Protein AF-A0A7D9DMI8-F1 (afdb_monomer)

Sequence (212 aa):
EVEYVKQEAKVVYLLECLNKTSPPVLVFASKKSDVDDIHEYLLLKGVEAVAIHGDKDQEERERSVSAFREGRKDVLVATDIASKGLDFPNIVHVINYDMPEDIENYVHRIGRTGRSGKTGTATTFINKSCDESVLLDLKHLLAEAKQKIPSFLAALEPENEELLNVGDERGCAYCGGLGHRITDCPKLEAKQIKETGNIGRKDYLAPGAADW

Solvent-accessible surface area (backbone atoms only — not comparable to full-atom values): 12432 Å² total; per-residue (Å²): 91,69,42,84,39,56,80,93,46,42,73,64,52,47,55,58,56,54,73,75,51,67,69,37,32,41,35,34,27,84,46,63,66,53,25,50,55,50,40,54,51,37,46,76,72,72,42,51,58,38,59,40,35,88,86,55,52,72,66,59,39,51,51,36,51,50,36,42,74,70,65,74,24,41,32,42,29,23,24,69,79,57,47,58,93,63,86,64,85,76,28,36,29,26,34,28,68,40,67,58,95,41,59,50,58,43,51,60,52,50,64,51,21,42,61,96,90,40,83,46,43,41,40,34,33,38,50,93,86,57,59,64,70,42,49,52,53,46,43,54,51,30,56,75,70,71,44,88,72,45,68,77,56,67,71,62,71,84,87,58,83,79,70,75,73,65,78,49,97,56,45,10,66,81,78,71,44,74,68,33,48,59,91,65,29,68,72,56,52,54,48,53,52,52,57,59,57,57,68,76,70,77,85,87,83,79,84,88,82,77,86,136

Nearest PDB structures (foldseek):
  2p6n-assembly1_A  TM=9.813E-01  e=1.109E-23  Homo sapiens
  2p6n-assembly2_B  TM=9.972E-01  e=2.867E-23  Homo sapiens
  8y6o-assembly1_I  TM=9.485E-01  e=1.697E-14  Homo sapiens
  2db3-assembly3_C  TM=9.395E-01  e=4.568E-13  Drosophila melanogaster
  4d25-assembly1_A  TM=9.417E-01  e=2.690E-12  Bombyx mori

Radius of gyration: 21.12 Å; Cα contacts (8 Å, |Δi|>4): 293; chains: 1; bounding box: 76×34×54 Å

pLDDT: mean 85.47, std 16.27, range [40.12, 98.62]

Foldseek 3Di:
DEDAADPVCLLVVVVVVPVVDFFQEEEEDADPVVQVVSQVSCVVVVAQEAEWDPVDDPVSLVVRLVCRLVVVHRYYYYYPVRCPPDQRPAGQEYEYSADDLAVLSVVVRQVNHCPPPDDHYYYYYDYPVHDLVRLQLVQVVCVLVVHDDDPVSVPDDDPDPPVQQPQDQDAESPPRHGRHYVVPDPVSVVVVVVVVVVVVPDPDDDDDDDDD

Mean predicted aligned error: 10.64 Å

Structure (mmCIF, N/CA/C/O backbone):
data_AF-A0A7D9DMI8-F1
#
_entry.id   AF-A0A7D9DMI8-F1
#
loop_
_atom_site.group_PDB
_atom_site.id
_atom_site.type_symbol
_atom_site.label_atom_id
_atom_site.label_alt_id
_atom_site.label_comp_id
_atom_site.label_asym_id
_atom_site.label_entity_id
_atom_site.label_seq_id
_atom_site.pdbx_PDB_ins_code
_atom_site.Cartn_x
_atom_site.Cartn_y
_atom_site.Cartn_z
_atom_site.occupancy
_atom_site.B_iso_or_equiv
_atom_site.auth_seq_id
_atom_site.auth_comp_id
_atom_site.auth_asym_id
_atom_site.auth_atom_id
_atom_site.pdbx_PDB_model_num
ATOM 1 N N . GLU A 1 1 ? 8.413 -7.892 0.712 1.00 92.62 1 GLU A N 1
ATOM 2 C CA . GLU A 1 1 ? 8.257 -8.825 -0.417 1.00 92.62 1 GLU A CA 1
ATOM 3 C C . GLU A 1 1 ? 7.737 -8.063 -1.625 1.00 92.62 1 GLU A C 1
ATOM 5 O O . GLU A 1 1 ? 6.936 -7.146 -1.467 1.00 92.62 1 GLU A O 1
ATOM 10 N N . VAL A 1 2 ? 8.219 -8.406 -2.815 1.00 96.88 2 VAL A N 1
ATOM 11 C CA . VAL A 1 2 ? 7.703 -7.873 -4.081 1.00 96.88 2 VAL A CA 1
ATOM 12 C C . VAL A 1 2 ? 7.280 -9.065 -4.917 1.00 96.88 2 VAL A C 1
ATOM 14 O O . VAL A 1 2 ? 8.079 -9.972 -5.138 1.00 96.88 2 VAL A O 1
ATOM 17 N N . GLU A 1 3 ? 6.025 -9.068 -5.345 1.00 96.69 3 GLU A N 1
ATOM 18 C CA . GLU A 1 3 ? 5.372 -10.220 -5.957 1.00 96.69 3 GLU A CA 1
ATOM 19 C C . GLU A 1 3 ? 4.785 -9.830 -7.309 1.00 96.69 3 GLU A C 1
ATOM 21 O O . GLU A 1 3 ? 4.134 -8.791 -7.443 1.00 96.69 3 GLU A O 1
ATOM 26 N N . TYR A 1 4 ? 4.999 -10.672 -8.318 1.00 96.69 4 TYR A N 1
ATOM 27 C CA . TYR A 1 4 ? 4.359 -10.489 -9.614 1.00 96.69 4 TYR A CA 1
ATOM 28 C C . TYR A 1 4 ? 2.946 -11.075 -9.560 1.00 96.69 4 TYR A C 1
ATOM 30 O O . TYR A 1 4 ? 2.777 -12.288 -9.429 1.00 96.69 4 TYR A O 1
ATOM 38 N N . VAL A 1 5 ? 1.925 -10.229 -9.692 1.00 97.38 5 VAL A N 1
ATOM 39 C CA . VAL A 1 5 ? 0.518 -10.622 -9.559 1.00 97.38 5 VAL A CA 1
ATOM 40 C C . VAL A 1 5 ? -0.285 -10.052 -10.719 1.00 97.38 5 VAL A C 1
ATOM 42 O O . VAL A 1 5 ? -0.404 -8.837 -10.873 1.00 97.38 5 VAL A O 1
ATOM 45 N N . LYS A 1 6 ? -0.862 -10.925 -11.552 1.00 96.50 6 LYS A N 1
ATOM 46 C CA . LYS A 1 6 ? -1.744 -10.491 -12.648 1.00 96.50 6 LYS A CA 1
ATOM 47 C C . LYS A 1 6 ? -2.941 -9.714 -12.098 1.00 96.50 6 LYS A C 1
ATOM 49 O O . LYS A 1 6 ? -3.407 -10.014 -11.001 1.00 96.50 6 LYS A O 1
ATOM 54 N N . GLN A 1 7 ? -3.453 -8.752 -12.865 1.00 94.44 7 GLN A N 1
ATOM 55 C CA . GLN A 1 7 ? -4.502 -7.837 -12.404 1.00 94.44 7 GLN A CA 1
ATOM 56 C C . GLN A 1 7 ? -5.738 -8.587 -11.889 1.00 94.44 7 GLN A C 1
ATOM 58 O O . GLN A 1 7 ? -6.221 -8.313 -10.796 1.00 94.44 7 GLN A O 1
ATOM 63 N N . GLU A 1 8 ? -6.181 -9.596 -12.633 1.00 94.69 8 GLU A N 1
ATOM 64 C CA . GLU A 1 8 ? -7.322 -10.456 -12.323 1.00 94.69 8 GLU A CA 1
ATOM 65 C C . GLU A 1 8 ? -7.124 -11.343 -11.080 1.00 94.69 8 GLU A C 1
ATOM 67 O O . GLU A 1 8 ? -8.093 -11.840 -10.513 1.00 94.69 8 GLU A O 1
ATOM 72 N N . ALA A 1 9 ? -5.879 -11.540 -10.638 1.00 96.75 9 ALA A N 1
ATOM 73 C CA . ALA A 1 9 ? -5.536 -12.382 -9.494 1.00 96.75 9 ALA A CA 1
ATOM 74 C C . ALA A 1 9 ? -5.261 -11.581 -8.211 1.00 96.75 9 ALA A C 1
ATOM 76 O O . ALA A 1 9 ? -5.205 -12.172 -7.131 1.00 96.75 9 ALA A O 1
ATOM 77 N N . LYS A 1 10 ? -5.103 -10.251 -8.300 1.00 97.38 10 LYS A N 1
ATOM 78 C CA . LYS A 1 10 ? -4.688 -9.408 -7.166 1.00 97.38 10 LYS A CA 1
ATOM 79 C C . LYS A 1 10 ? -5.605 -9.539 -5.952 1.00 97.38 10 LYS A C 1
ATOM 81 O O . LYS A 1 10 ? -5.111 -9.686 -4.840 1.00 97.38 10 LYS A O 1
ATOM 86 N N . VAL A 1 11 ? -6.923 -9.531 -6.150 1.00 95.69 11 VAL A N 1
ATOM 87 C CA . VAL A 1 11 ? -7.889 -9.577 -5.039 1.00 95.69 11 VAL A CA 1
ATOM 88 C C . VAL A 1 11 ? -7.881 -10.922 -4.301 1.00 95.69 11 VAL A C 1
ATOM 90 O O . VAL A 1 11 ? -8.028 -10.976 -3.082 1.00 95.69 11 VAL A O 1
ATOM 93 N N . VAL A 1 12 ? -7.647 -12.021 -5.023 1.00 95.38 12 VAL A N 1
ATOM 94 C CA . VAL A 1 12 ? -7.518 -13.357 -4.424 1.00 95.38 12 VAL A CA 1
ATOM 95 C C . VAL A 1 12 ? -6.201 -13.450 -3.658 1.00 95.38 12 VAL A C 1
ATOM 97 O O . VAL A 1 12 ? -6.191 -13.854 -2.498 1.00 95.38 12 VAL A O 1
ATOM 100 N N . TYR A 1 13 ? -5.110 -12.987 -4.268 1.00 97.62 13 TYR A N 1
ATOM 101 C CA . TYR A 1 13 ? -3.789 -12.989 -3.645 1.00 97.62 13 TYR A CA 1
ATOM 102 C C . TYR A 1 13 ? -3.693 -12.044 -2.435 1.00 97.62 13 TYR A C 1
ATOM 104 O O . TYR A 1 13 ? -2.942 -12.300 -1.493 1.00 97.62 13 TYR A O 1
ATOM 112 N N . LEU A 1 14 ? -4.498 -10.976 -2.404 1.00 98.00 14 LEU A N 1
ATOM 113 C CA . LEU A 1 14 ? -4.635 -10.105 -1.239 1.00 98.00 14 LEU A CA 1
ATOM 114 C C . LEU A 1 14 ? -5.090 -10.891 -0.004 1.00 98.00 14 LEU A C 1
ATOM 116 O O . LEU A 1 14 ? -4.482 -10.734 1.051 1.00 98.00 14 LEU A O 1
ATOM 120 N N . LEU A 1 15 ? -6.093 -11.770 -0.126 1.00 96.25 15 LEU A N 1
ATOM 121 C CA . LEU A 1 15 ? -6.545 -12.604 0.997 1.00 96.25 15 LEU A CA 1
ATOM 122 C C . LEU A 1 15 ? -5.433 -13.521 1.513 1.00 96.25 15 LEU A C 1
ATOM 124 O O . LEU A 1 15 ? -5.275 -13.685 2.721 1.00 96.25 15 LEU A O 1
ATOM 128 N N . GLU A 1 16 ? -4.641 -14.100 0.610 1.00 96.00 16 GLU A N 1
ATOM 129 C CA . GLU A 1 16 ? -3.486 -14.915 0.993 1.00 96.00 16 GLU A CA 1
ATOM 130 C C . GLU A 1 16 ? -2.459 -14.084 1.770 1.00 96.00 16 GLU A C 1
ATOM 132 O O . GLU A 1 16 ? -1.948 -14.528 2.798 1.00 96.00 16 GLU A O 1
ATOM 137 N N . CYS A 1 17 ? -2.206 -12.847 1.335 1.00 97.00 17 CYS A N 1
ATOM 138 C CA . CYS A 1 17 ? -1.304 -11.927 2.023 1.00 97.00 17 CYS A CA 1
ATOM 139 C C . CYS A 1 17 ? -1.821 -11.508 3.406 1.00 97.00 17 CYS A C 1
ATOM 141 O O . CYS A 1 17 ? -1.014 -11.372 4.327 1.00 97.00 17 CYS A O 1
ATOM 143 N N . LEU A 1 18 ? -3.138 -11.347 3.577 1.00 96.81 18 LEU A N 1
ATOM 144 C CA . LEU A 1 18 ? -3.746 -11.053 4.879 1.00 96.81 18 LEU A CA 1
ATOM 145 C C . LEU A 1 18 ? -3.526 -12.186 5.893 1.00 96.81 18 LEU A C 1
ATOM 147 O O . LEU A 1 18 ? -3.371 -11.910 7.076 1.00 96.81 18 LEU A O 1
ATOM 151 N N . ASN A 1 19 ? -3.411 -13.438 5.442 1.00 94.50 19 ASN A N 1
ATOM 152 C CA . ASN A 1 19 ? -3.132 -14.580 6.320 1.00 94.50 19 ASN A CA 1
ATOM 153 C C . ASN A 1 19 ? -1.655 -14.699 6.745 1.00 94.50 19 ASN A C 1
ATOM 155 O O . ASN A 1 19 ? -1.340 -15.495 7.629 1.00 94.50 19 ASN A O 1
ATOM 159 N N . LYS A 1 20 ? -0.734 -13.931 6.141 1.00 92.88 20 LYS A N 1
ATOM 160 C CA . LYS A 1 20 ? 0.703 -13.976 6.482 1.00 92.88 20 LYS A CA 1
ATOM 161 C C . LYS A 1 20 ? 1.025 -13.299 7.817 1.00 92.88 20 LYS A C 1
ATOM 163 O O . LYS A 1 20 ? 2.067 -13.574 8.406 1.00 92.88 20 LYS A O 1
ATOM 168 N N . THR A 1 21 ? 0.180 -12.375 8.270 1.00 95.25 21 THR A N 1
ATOM 169 C CA . THR A 1 21 ? 0.470 -11.482 9.399 1.00 95.25 21 THR A CA 1
ATOM 170 C C . THR A 1 21 ? -0.778 -11.217 10.222 1.00 95.25 21 THR A C 1
ATOM 172 O O . THR A 1 21 ? -1.871 -11.147 9.673 1.00 95.25 21 THR A O 1
ATOM 175 N N . SER A 1 22 ? -0.620 -10.967 11.520 1.00 94.94 22 SER A N 1
ATOM 176 C CA . SER A 1 22 ? -1.719 -10.435 12.326 1.00 94.94 22 SER A CA 1
ATOM 177 C C . SER A 1 22 ? -2.067 -8.990 11.924 1.00 94.94 22 SER A C 1
ATOM 179 O O . SER A 1 22 ? -1.192 -8.267 11.432 1.00 94.94 22 SER A O 1
ATOM 181 N N . PRO A 1 23 ? -3.297 -8.527 12.200 1.00 95.50 23 PRO A N 1
ATOM 182 C CA . PRO A 1 23 ? -3.659 -7.113 12.119 1.00 95.50 23 PRO A CA 1
ATOM 183 C C . PRO A 1 23 ? -2.767 -6.215 13.004 1.00 95.50 23 PRO A C 1
ATOM 185 O O . PRO A 1 23 ? -2.136 -6.713 13.945 1.00 95.50 23 PRO A O 1
ATOM 188 N N . PRO A 1 24 ? -2.737 -4.888 12.768 1.00 96.56 24 PRO A N 1
ATOM 189 C CA . PRO A 1 24 ? -3.437 -4.160 11.705 1.00 96.56 24 PRO A CA 1
ATOM 190 C C . PRO A 1 24 ? -2.688 -4.156 10.361 1.00 96.56 24 PRO A C 1
ATOM 192 O O . PRO A 1 24 ? -1.460 -4.003 10.313 1.00 96.56 24 PRO A O 1
ATOM 195 N N . VAL A 1 25 ? -3.452 -4.260 9.268 1.00 97.88 25 VAL A N 1
ATOM 196 C CA . VAL A 1 25 ? -2.957 -4.213 7.882 1.00 97.88 25 VAL A CA 1
ATOM 197 C C . VAL A 1 25 ? -3.438 -2.943 7.182 1.00 97.88 25 VAL A C 1
ATOM 199 O O . VAL A 1 25 ? -4.616 -2.595 7.239 1.00 97.88 25 VAL A O 1
ATOM 202 N N . LEU A 1 26 ? -2.528 -2.265 6.482 1.00 97.81 26 LEU A N 1
ATOM 203 C CA . LEU A 1 26 ? -2.838 -1.123 5.626 1.00 97.81 26 LEU A CA 1
ATOM 204 C C . LEU A 1 26 ? -2.659 -1.509 4.157 1.00 97.81 26 LEU A C 1
ATOM 206 O O . LEU A 1 26 ? -1.548 -1.825 3.737 1.00 97.81 26 LEU A O 1
ATOM 210 N N . VAL A 1 27 ? -3.737 -1.460 3.382 1.00 98.56 27 VAL A N 1
ATOM 211 C CA . VAL A 1 27 ? -3.750 -1.757 1.949 1.00 98.56 27 VAL A CA 1
ATOM 212 C C . VAL A 1 27 ? -3.820 -0.451 1.164 1.00 98.56 27 VAL A C 1
ATOM 214 O O . VAL A 1 27 ? -4.738 0.342 1.358 1.00 98.56 27 VAL A O 1
ATOM 217 N N . PHE A 1 28 ? -2.868 -0.231 0.264 1.00 98.50 28 PHE A N 1
ATOM 218 C CA . PHE A 1 28 ? -2.851 0.910 -0.645 1.00 98.50 28 PHE A CA 1
ATOM 219 C C . PHE A 1 28 ? -3.294 0.516 -2.049 1.00 98.50 28 PHE A C 1
ATOM 221 O O . PHE A 1 28 ? -2.691 -0.371 -2.655 1.00 98.50 28 PHE A O 1
ATOM 228 N N . ALA A 1 29 ? -4.284 1.232 -2.576 1.00 98.06 29 ALA A N 1
ATOM 229 C CA . ALA A 1 29 ? -4.716 1.178 -3.972 1.00 98.06 29 ALA A CA 1
ATOM 230 C C . ALA A 1 29 ? -4.639 2.581 -4.589 1.00 98.06 29 ALA A C 1
ATOM 232 O O . ALA A 1 29 ? -4.814 3.588 -3.896 1.00 98.06 29 ALA A O 1
ATOM 233 N N . SER A 1 30 ? -4.353 2.661 -5.889 1.00 95.06 30 SER A N 1
ATOM 234 C CA . SER A 1 30 ? -4.156 3.955 -6.557 1.00 95.06 30 SER A CA 1
ATOM 235 C C . SER A 1 30 ? -5.485 4.644 -6.878 1.00 95.06 30 SER A C 1
ATOM 237 O O . SER A 1 30 ? -5.596 5.867 -6.763 1.00 95.06 30 SER A O 1
ATOM 239 N N . LYS A 1 31 ? -6.517 3.876 -7.250 1.00 95.94 31 LYS A N 1
ATOM 240 C CA . LYS A 1 31 ? -7.834 4.406 -7.629 1.00 95.94 31 LYS A CA 1
ATOM 241 C C . LYS A 1 31 ? -8.850 4.247 -6.508 1.00 95.94 31 LYS A C 1
ATOM 243 O O . LYS A 1 31 ? -8.834 3.278 -5.759 1.00 95.94 31 LYS A O 1
ATOM 248 N N . LYS A 1 32 ? -9.787 5.194 -6.443 1.00 97.38 32 LYS A N 1
ATOM 249 C CA . LYS A 1 32 ? -10.898 5.175 -5.481 1.00 97.38 32 LYS A CA 1
ATOM 250 C C . LYS A 1 32 ? -11.825 3.975 -5.708 1.00 97.38 32 LYS A C 1
ATOM 252 O O . LYS A 1 32 ? -12.172 3.311 -4.746 1.00 97.38 32 LYS A O 1
ATOM 257 N N . SER A 1 33 ? -12.121 3.662 -6.973 1.00 97.56 33 SER A N 1
ATOM 258 C CA . SER A 1 33 ? -12.901 2.475 -7.351 1.00 97.56 33 SER A CA 1
ATOM 259 C C . SER A 1 33 ? -12.269 1.190 -6.828 1.00 97.56 33 SER A C 1
ATOM 261 O O . SER A 1 33 ? -12.956 0.371 -6.240 1.00 97.56 33 SER A O 1
ATOM 263 N N . ASP A 1 34 ? -10.947 1.056 -6.958 1.00 97.69 34 ASP A N 1
ATOM 264 C CA . ASP A 1 34 ? -10.240 -0.141 -6.502 1.00 97.69 34 ASP A CA 1
ATOM 265 C C . ASP A 1 34 ? -10.295 -0.251 -4.969 1.00 97.69 34 ASP A C 1
ATOM 267 O O . ASP A 1 34 ? -10.409 -1.348 -4.433 1.00 97.69 34 ASP A O 1
ATOM 271 N N . VAL A 1 35 ? -10.262 0.877 -4.246 1.00 98.50 35 VAL A N 1
ATOM 272 C CA . VAL A 1 35 ? -10.450 0.891 -2.786 1.00 98.50 35 VAL A CA 1
ATOM 273 C C . VAL A 1 35 ? -11.833 0.365 -2.397 1.00 98.50 35 VAL A C 1
ATOM 275 O O . VAL A 1 35 ? -11.913 -0.463 -1.487 1.00 98.50 35 VAL A O 1
ATOM 278 N N . ASP A 1 36 ? -12.892 0.812 -3.074 1.00 98.12 36 ASP A N 1
ATOM 279 C CA . ASP A 1 36 ? -14.260 0.345 -2.822 1.00 98.12 36 ASP A CA 1
ATOM 280 C C . ASP A 1 36 ? -14.426 -1.142 -3.190 1.00 98.12 36 ASP A C 1
ATOM 282 O O . ASP A 1 36 ? -14.906 -1.920 -2.366 1.00 98.12 36 ASP A O 1
ATOM 286 N N . ASP A 1 37 ? -13.936 -1.566 -4.361 1.00 98.12 37 ASP A N 1
ATOM 287 C CA . ASP A 1 37 ? -14.007 -2.958 -4.831 1.00 98.12 37 ASP A CA 1
ATOM 288 C C . ASP A 1 37 ? -13.279 -3.920 -3.876 1.00 98.12 37 ASP A C 1
ATOM 290 O O . ASP A 1 37 ? -13.780 -4.995 -3.528 1.00 98.12 37 ASP A O 1
ATOM 294 N N . ILE A 1 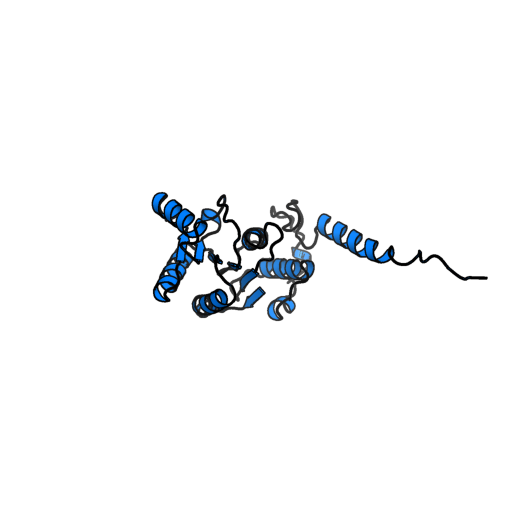38 ? -12.081 -3.534 -3.416 1.00 98.56 38 ILE A N 1
ATOM 295 C CA . ILE A 1 38 ? -11.323 -4.307 -2.428 1.00 98.56 38 ILE A CA 1
ATOM 296 C C . ILE A 1 38 ? -12.097 -4.361 -1.111 1.00 98.56 38 ILE A C 1
ATOM 298 O O . ILE A 1 38 ? -12.201 -5.431 -0.511 1.00 98.56 38 ILE A O 1
ATOM 302 N N . HIS A 1 39 ? -12.630 -3.231 -0.639 1.00 98.50 39 HIS A N 1
ATOM 303 C CA . HIS A 1 39 ? -13.357 -3.170 0.627 1.00 98.50 39 HIS A CA 1
ATOM 304 C C . HIS A 1 39 ? -14.592 -4.069 0.618 1.00 98.50 39 HIS A C 1
ATOM 306 O O . HIS A 1 39 ? -14.738 -4.891 1.525 1.00 98.50 39 HIS A O 1
ATOM 312 N N . GLU A 1 40 ? -15.424 -3.982 -0.419 1.00 98.25 40 GLU A N 1
ATOM 313 C CA . GLU A 1 40 ? -16.607 -4.829 -0.581 1.00 98.25 40 GLU A CA 1
ATOM 314 C C . GLU A 1 40 ? -16.228 -6.313 -0.609 1.00 98.25 40 GLU A C 1
ATOM 316 O O . GLU A 1 40 ? -16.814 -7.131 0.109 1.00 98.25 40 GLU A O 1
ATOM 321 N N . TYR A 1 41 ? -15.193 -6.668 -1.374 1.00 98.25 41 TYR A N 1
ATOM 322 C CA . TYR A 1 41 ? -14.730 -8.048 -1.452 1.00 98.25 41 TYR A CA 1
ATOM 323 C C . TYR A 1 41 ? -14.214 -8.574 -0.105 1.00 98.25 41 TYR A C 1
ATOM 325 O O . TYR A 1 41 ? -14.501 -9.714 0.265 1.00 98.25 41 TYR A O 1
ATOM 333 N N . LEU A 1 42 ? -13.481 -7.759 0.658 1.00 98.31 42 LEU A N 1
ATOM 334 C CA . LEU A 1 42 ? -13.009 -8.131 1.993 1.00 98.31 42 LEU A CA 1
ATOM 335 C C . LEU A 1 42 ? -14.178 -8.360 2.962 1.00 98.31 42 LEU A C 1
ATOM 337 O O . LEU A 1 42 ? -14.183 -9.367 3.674 1.00 98.31 42 LEU A O 1
ATOM 341 N N . LEU A 1 43 ? -15.199 -7.498 2.939 1.00 98.06 43 LEU A N 1
ATOM 342 C CA . LEU A 1 43 ? -16.407 -7.677 3.751 1.00 98.06 43 LEU A CA 1
ATOM 343 C C . LEU A 1 43 ? -17.161 -8.962 3.379 1.00 98.06 43 LEU A C 1
ATOM 345 O O . LEU A 1 43 ? -17.552 -9.719 4.266 1.00 98.06 43 LEU A O 1
ATOM 349 N N . LEU A 1 44 ? -17.300 -9.263 2.082 1.00 98.00 44 LEU A N 1
ATOM 350 C CA . LEU A 1 44 ? -17.914 -10.508 1.597 1.00 98.00 44 LEU A CA 1
ATOM 351 C C . LEU A 1 44 ? -17.184 -11.755 2.127 1.00 98.00 44 LEU A C 1
ATOM 353 O O . LEU A 1 44 ? -17.792 -12.805 2.338 1.00 98.00 44 LEU A O 1
ATOM 357 N N . LYS A 1 45 ? -15.870 -11.649 2.339 1.00 97.50 45 LYS A N 1
ATOM 358 C CA . LYS A 1 45 ? -15.021 -12.723 2.872 1.00 97.50 45 LYS A CA 1
ATOM 359 C C . LYS A 1 45 ? -14.959 -12.755 4.399 1.00 97.50 45 LYS A C 1
ATOM 361 O O . LYS A 1 45 ? -14.247 -13.595 4.941 1.00 97.50 45 LYS A O 1
ATOM 366 N N . GLY A 1 46 ? -15.719 -11.897 5.079 1.00 96.94 46 GLY A N 1
ATOM 367 C CA . GLY A 1 46 ? -15.779 -11.838 6.537 1.00 96.94 46 GLY A CA 1
ATOM 368 C C . GLY A 1 46 ? -14.560 -11.177 7.179 1.00 96.94 46 GLY A C 1
ATOM 369 O O . GLY A 1 46 ? -14.268 -11.452 8.338 1.00 96.94 46 GLY A O 1
ATOM 370 N N . VAL A 1 47 ? -13.829 -10.339 6.438 1.00 97.75 47 VAL A N 1
ATOM 371 C CA . VAL A 1 47 ? -12.707 -9.562 6.975 1.00 97.75 47 VAL A CA 1
ATOM 372 C C . VAL A 1 47 ? -13.230 -8.246 7.545 1.00 97.75 47 VAL A C 1
ATOM 374 O O . VAL A 1 47 ? -13.960 -7.510 6.880 1.00 97.75 47 VAL A O 1
ATOM 377 N N . GLU A 1 48 ? -12.806 -7.908 8.761 1.00 97.69 48 GLU A N 1
ATOM 378 C CA . GLU A 1 48 ? -13.137 -6.645 9.419 1.00 97.69 48 GLU A CA 1
ATOM 379 C C . GLU A 1 48 ? -12.376 -5.472 8.779 1.00 97.69 48 GLU A C 1
ATOM 381 O O . GLU A 1 48 ? -11.337 -5.030 9.270 1.00 97.69 48 GLU A O 1
ATOM 386 N N . ALA A 1 49 ? -12.896 -4.964 7.661 1.00 98.12 49 ALA A N 1
ATOM 387 C CA . ALA A 1 49 ? -12.250 -3.931 6.856 1.00 98.12 49 ALA A CA 1
ATOM 388 C C . ALA A 1 49 ? -12.996 -2.584 6.868 1.00 98.12 49 ALA A C 1
ATOM 390 O O . ALA A 1 49 ? -14.225 -2.523 6.994 1.00 98.12 49 ALA A O 1
ATOM 391 N N . VAL A 1 50 ? -12.242 -1.499 6.696 1.00 97.94 50 VAL A N 1
ATOM 392 C CA . VAL A 1 50 ? -12.730 -0.135 6.420 1.00 97.94 50 VAL A CA 1
ATOM 393 C C . VAL A 1 50 ? -11.979 0.480 5.242 1.00 97.94 50 VAL A C 1
ATOM 395 O O . VAL A 1 50 ? -10.867 0.055 4.925 1.00 97.94 50 VAL A O 1
ATOM 398 N N . ALA A 1 51 ? -12.569 1.498 4.616 1.00 97.94 51 ALA A N 1
ATOM 399 C CA . ALA A 1 51 ? -12.031 2.161 3.433 1.00 97.94 51 ALA A CA 1
ATOM 400 C C . ALA A 1 51 ? -11.937 3.681 3.603 1.00 97.94 51 ALA A C 1
ATOM 402 O O . ALA A 1 51 ? -12.811 4.301 4.209 1.00 97.94 51 ALA A O 1
ATOM 403 N N . ILE A 1 52 ? -10.887 4.295 3.048 1.00 96.81 52 ILE A N 1
ATOM 404 C CA . ILE A 1 52 ? -10.706 5.753 3.024 1.00 96.81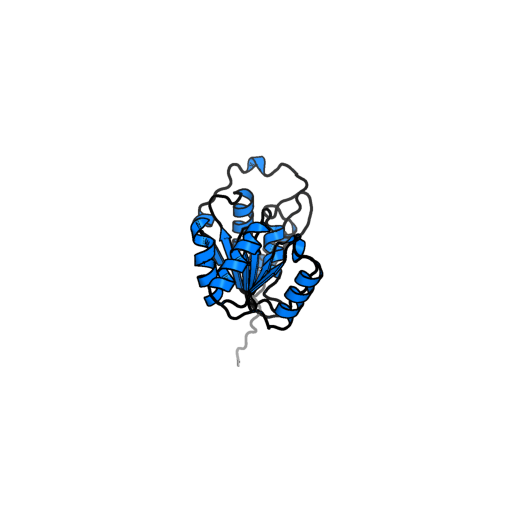 52 ILE A CA 1
ATOM 405 C C . ILE A 1 52 ? -10.198 6.217 1.651 1.00 96.81 52 ILE A C 1
ATOM 407 O O . ILE A 1 52 ? -9.078 5.920 1.229 1.00 96.81 52 ILE A O 1
ATOM 411 N N . HIS A 1 53 ? -10.982 7.055 0.981 1.00 97.31 53 HIS A N 1
ATOM 412 C CA . HIS A 1 53 ? -10.584 7.776 -0.229 1.00 97.31 53 HIS A CA 1
ATOM 413 C C . HIS A 1 53 ? -11.292 9.134 -0.301 1.00 97.31 53 HIS A C 1
ATOM 415 O O . HIS A 1 53 ? -12.126 9.454 0.539 1.00 97.31 53 HIS A O 1
ATOM 421 N N . GLY A 1 54 ? -10.940 9.955 -1.294 1.00 94.56 54 GLY A N 1
ATOM 422 C CA . GLY A 1 54 ? -11.400 11.347 -1.379 1.00 94.56 54 GLY A CA 1
ATOM 423 C C . GLY A 1 54 ? -12.891 11.565 -1.669 1.00 94.56 54 GLY A C 1
ATOM 424 O O . GLY A 1 54 ? -13.302 12.716 -1.665 1.00 94.56 54 GLY A O 1
ATOM 425 N N . ASP A 1 55 ? -13.667 10.507 -1.932 1.00 96.00 55 ASP A N 1
ATOM 426 C CA . ASP A 1 55 ? -15.126 10.617 -2.135 1.00 96.00 55 ASP A CA 1
ATOM 427 C C . ASP A 1 55 ? -15.923 10.165 -0.901 1.00 96.00 55 ASP A C 1
ATOM 429 O O . ASP A 1 55 ? -17.140 10.320 -0.877 1.00 96.00 55 ASP A O 1
ATOM 433 N N . LYS A 1 56 ? -15.249 9.636 0.133 1.00 92.94 56 LYS A N 1
ATOM 434 C CA . LYS A 1 56 ? -15.874 9.387 1.436 1.00 92.94 56 LYS A CA 1
ATOM 435 C C . LYS A 1 56 ? -16.123 10.719 2.130 1.00 92.94 56 LYS A C 1
ATOM 437 O O . LYS A 1 56 ? -15.250 11.593 2.123 1.00 92.94 56 LYS A O 1
ATOM 442 N N . ASP A 1 57 ? -17.288 10.868 2.750 1.00 94.94 57 ASP A N 1
ATOM 443 C CA . ASP A 1 57 ? -17.568 12.063 3.535 1.00 94.94 57 ASP A CA 1
ATOM 444 C C . ASP A 1 57 ? -16.694 12.122 4.804 1.00 94.94 57 ASP A C 1
ATOM 446 O O . ASP A 1 57 ? -16.043 11.151 5.211 1.00 94.94 57 ASP A O 1
ATOM 450 N N . GLN A 1 58 ? -16.631 13.307 5.414 1.00 92.88 58 GLN A N 1
ATOM 451 C CA . GLN A 1 58 ? -15.768 13.538 6.570 1.00 92.88 58 GLN A CA 1
ATOM 452 C C . GLN A 1 58 ? -16.164 12.663 7.771 1.00 92.88 58 GLN A C 1
ATOM 454 O O . GLN A 1 58 ? -15.281 12.206 8.497 1.00 92.88 58 GLN A O 1
ATOM 459 N N . GLU A 1 59 ? -17.457 12.396 7.966 1.00 95.81 59 GLU A N 1
ATOM 460 C CA . GLU A 1 59 ? -17.952 11.598 9.089 1.00 95.81 59 GLU A CA 1
ATOM 461 C C . GLU A 1 59 ? -17.566 10.119 8.925 1.00 95.81 59 GLU A C 1
ATOM 463 O O . GLU A 1 59 ? -17.038 9.497 9.850 1.00 95.81 59 GLU A O 1
ATOM 468 N N . GLU A 1 60 ? -17.765 9.557 7.732 1.00 94.06 60 GLU A N 1
ATOM 469 C CA . GLU A 1 60 ? -17.371 8.194 7.378 1.00 94.06 60 GLU A CA 1
ATOM 470 C C . GLU A 1 60 ? -15.856 8.016 7.486 1.00 94.06 60 GLU A C 1
ATOM 472 O O . GLU A 1 60 ? -15.375 7.014 8.033 1.00 94.06 60 GLU A O 1
ATOM 477 N N . ARG A 1 61 ? -15.091 9.014 7.027 1.00 94.25 61 ARG A N 1
ATOM 478 C CA . ARG A 1 61 ? -13.633 9.026 7.148 1.00 94.25 61 ARG A CA 1
ATOM 479 C C . ARG A 1 61 ? -13.201 9.000 8.611 1.00 94.25 61 ARG A C 1
ATOM 481 O O . ARG A 1 61 ? -12.389 8.155 8.983 1.00 94.25 61 ARG A O 1
ATOM 488 N N . GLU A 1 62 ? -13.731 9.886 9.450 1.00 94.50 62 GLU A N 1
ATOM 489 C CA . GLU A 1 62 ? -13.396 9.942 10.880 1.00 94.50 62 GLU A CA 1
ATOM 490 C C . GLU A 1 62 ? -13.759 8.644 11.604 1.00 94.50 62 GLU A C 1
ATOM 492 O O . GLU A 1 62 ? -12.935 8.098 12.346 1.00 94.50 62 GLU A O 1
ATOM 497 N N . ARG A 1 63 ? -14.946 8.098 11.323 1.00 96.06 63 ARG A N 1
ATOM 498 C CA . ARG A 1 63 ? -15.411 6.824 11.880 1.00 96.06 63 ARG A CA 1
ATOM 499 C C . ARG A 1 63 ? -14.494 5.664 11.494 1.00 96.06 63 ARG A C 1
ATOM 501 O O . ARG A 1 63 ? -14.136 4.863 12.357 1.00 96.06 63 ARG A O 1
ATOM 508 N N . SER A 1 64 ? -14.088 5.590 10.227 1.00 95.75 64 SER A N 1
ATOM 509 C CA . SER A 1 64 ? -13.189 4.551 9.710 1.00 95.75 64 SER A CA 1
ATOM 510 C C . SER A 1 64 ? -11.795 4.645 10.329 1.00 95.75 64 SER A C 1
ATOM 512 O O . SER A 1 64 ? -11.250 3.642 10.792 1.00 95.75 64 SER A O 1
ATOM 514 N N . VAL A 1 65 ? -11.239 5.861 10.417 1.00 94.69 65 VAL A N 1
ATOM 515 C CA . VAL A 1 65 ? -9.942 6.110 11.065 1.00 94.69 65 VAL A CA 1
ATOM 516 C C . VAL A 1 65 ? -9.976 5.725 12.542 1.00 94.69 65 VAL A C 1
ATOM 518 O O . VAL A 1 65 ? -9.052 5.062 13.009 1.00 94.69 65 VAL A O 1
ATOM 521 N N . SER A 1 66 ? -11.014 6.130 13.280 1.00 95.12 66 SER A N 1
ATOM 522 C CA . SER A 1 66 ? -11.177 5.790 14.701 1.00 95.12 66 SER A CA 1
ATOM 523 C C . SER A 1 66 ? -11.294 4.279 14.895 1.00 95.12 66 SER A C 1
ATOM 525 O O . SER A 1 66 ? -10.525 3.712 15.668 1.00 95.12 66 SER A O 1
ATOM 527 N N . ALA A 1 67 ? -12.166 3.605 14.139 1.00 96.00 67 ALA A N 1
ATOM 528 C CA . ALA A 1 67 ? -12.363 2.163 14.265 1.00 96.00 67 ALA A CA 1
ATOM 529 C C . ALA A 1 67 ? -11.075 1.367 14.001 1.00 96.00 67 ALA A C 1
ATOM 531 O O . ALA A 1 67 ? -10.770 0.429 14.737 1.00 96.00 67 ALA A O 1
ATOM 532 N N . PHE A 1 68 ? -10.293 1.769 12.998 1.00 96.31 68 PHE A N 1
ATOM 533 C CA . PHE A 1 68 ? -9.011 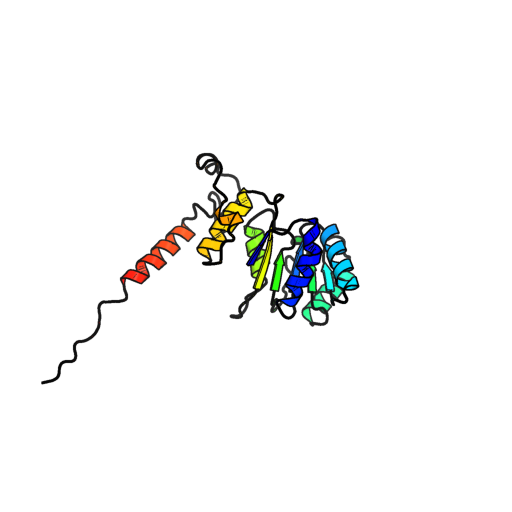1.137 12.699 1.00 96.31 68 PHE A CA 1
ATOM 534 C C . PHE A 1 68 ? -7.948 1.430 13.770 1.00 96.31 68 PHE A C 1
ATOM 536 O O . PHE A 1 6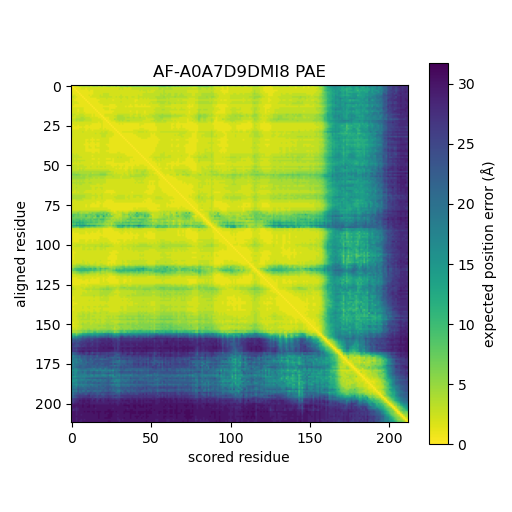8 ? -7.267 0.518 14.232 1.00 96.31 68 PHE A O 1
ATOM 543 N N . ARG A 1 69 ? -7.834 2.682 14.239 1.00 93.56 69 ARG A N 1
ATOM 544 C CA . ARG A 1 69 ? -6.891 3.057 15.313 1.00 93.56 69 ARG A CA 1
ATOM 545 C C . ARG A 1 69 ? -7.176 2.353 16.637 1.00 93.56 69 ARG A C 1
ATOM 547 O O . ARG A 1 69 ? -6.245 2.061 17.379 1.00 93.56 69 ARG A O 1
ATOM 554 N N . GLU A 1 70 ? -8.445 2.105 16.932 1.00 94.00 70 GLU A N 1
ATOM 555 C CA . GLU A 1 70 ? -8.895 1.419 18.147 1.00 94.00 70 GLU A CA 1
ATOM 556 C C . GLU A 1 70 ? -8.800 -0.110 18.044 1.00 94.00 70 GLU A C 1
ATOM 558 O O . GLU A 1 70 ? -9.121 -0.802 19.007 1.00 94.00 70 GLU A O 1
ATOM 563 N N . GLY A 1 71 ? -8.378 -0.653 16.894 1.00 94.06 71 GLY A N 1
ATOM 564 C CA . GLY A 1 71 ? -8.290 -2.098 16.674 1.00 94.06 71 GLY A CA 1
ATOM 565 C C . GLY A 1 71 ? -9.650 -2.789 16.553 1.00 94.06 71 GLY A C 1
ATOM 566 O O . GLY A 1 71 ? -9.734 -4.000 16.715 1.00 94.06 71 GLY A O 1
ATOM 567 N N . ARG A 1 72 ? -10.727 -2.038 16.274 1.00 95.81 72 ARG A N 1
ATOM 568 C CA . ARG A 1 72 ? -12.057 -2.599 15.965 1.00 95.81 72 ARG A CA 1
ATOM 569 C C . ARG A 1 72 ? -12.159 -3.102 14.526 1.00 95.81 72 ARG A C 1
ATOM 571 O O . ARG A 1 72 ? -13.131 -3.768 14.183 1.00 95.81 72 ARG A O 1
ATOM 578 N N . LYS A 1 73 ? -11.212 -2.707 13.676 1.00 97.12 73 LYS A N 1
ATOM 579 C CA . LYS A 1 73 ? -11.099 -3.110 12.276 1.00 97.12 73 LYS A CA 1
ATOM 580 C C . LYS A 1 73 ? -9.664 -3.527 12.012 1.00 97.12 73 LYS A C 1
ATOM 582 O O . LYS A 1 73 ? -8.736 -2.813 12.388 1.00 97.12 73 LYS A O 1
ATOM 587 N N . ASP A 1 74 ? -9.513 -4.666 11.360 1.00 97.19 74 ASP A N 1
ATOM 588 C CA . ASP A 1 74 ? -8.234 -5.325 11.129 1.00 97.19 74 ASP A CA 1
ATOM 589 C C . ASP A 1 74 ? -7.506 -4.762 9.909 1.00 97.19 74 ASP A C 1
ATOM 591 O O . ASP A 1 74 ? -6.272 -4.726 9.869 1.00 97.19 74 ASP A O 1
ATOM 595 N N . VAL A 1 75 ? -8.274 -4.312 8.912 1.00 98.31 75 VAL A N 1
ATOM 596 C CA . VAL A 1 75 ? -7.753 -3.847 7.627 1.00 98.31 75 VAL A CA 1
ATOM 597 C C . VAL A 1 75 ? -8.280 -2.454 7.305 1.00 98.31 75 VAL A C 1
ATOM 599 O O . VAL A 1 75 ? -9.482 -2.196 7.370 1.00 98.31 75 VAL A O 1
ATOM 602 N N . LEU A 1 76 ? -7.377 -1.565 6.901 1.00 98.00 76 LEU A N 1
ATOM 603 C CA . LEU A 1 76 ? -7.715 -0.291 6.278 1.00 98.00 76 LEU A CA 1
ATOM 604 C C . LEU A 1 76 ? -7.271 -0.314 4.818 1.00 98.00 76 LEU A C 1
ATOM 606 O O . LEU A 1 76 ? -6.093 -0.517 4.540 1.00 98.00 76 LEU A O 1
ATOM 610 N N . VAL A 1 77 ? -8.196 -0.060 3.899 1.00 98.50 77 VAL A N 1
ATOM 611 C CA . VAL A 1 77 ? -7.921 0.116 2.469 1.00 98.50 77 VAL A CA 1
ATOM 612 C C . VAL A 1 77 ? -7.949 1.608 2.150 1.00 98.50 77 VAL A C 1
ATOM 614 O O . VAL A 1 77 ? -8.900 2.300 2.512 1.00 98.50 77 VAL A O 1
ATOM 617 N N . ALA A 1 78 ? -6.911 2.147 1.516 1.00 97.88 78 ALA A N 1
ATOM 618 C CA . ALA A 1 78 ? -6.826 3.583 1.287 1.00 97.88 78 ALA A CA 1
ATOM 619 C C . ALA A 1 78 ? -6.080 3.984 0.012 1.00 97.88 78 ALA A C 1
ATOM 621 O O . ALA A 1 78 ? -5.203 3.279 -0.481 1.00 97.88 78 ALA A O 1
ATOM 622 N N . THR A 1 79 ? -6.394 5.188 -0.466 1.00 97.44 79 THR A N 1
ATOM 623 C CA . THR A 1 79 ? -5.557 5.916 -1.437 1.00 97.44 79 THR A CA 1
ATOM 624 C C . THR A 1 79 ? -4.468 6.728 -0.729 1.00 97.44 79 THR A C 1
ATOM 626 O O . THR A 1 79 ? -4.631 7.134 0.429 1.00 97.44 79 THR A O 1
ATOM 629 N N . ASP A 1 80 ? -3.371 7.048 -1.429 1.00 91.06 80 ASP A N 1
ATOM 630 C CA . ASP A 1 80 ? -2.281 7.865 -0.868 1.00 91.06 80 ASP A CA 1
ATOM 631 C C . ASP A 1 80 ? -2.783 9.201 -0.337 1.00 91.06 80 ASP A C 1
ATOM 633 O O . ASP A 1 80 ? -2.542 9.547 0.818 1.00 91.06 80 ASP A O 1
ATOM 637 N N . ILE A 1 81 ? -3.521 9.939 -1.168 1.00 85.38 81 ILE A N 1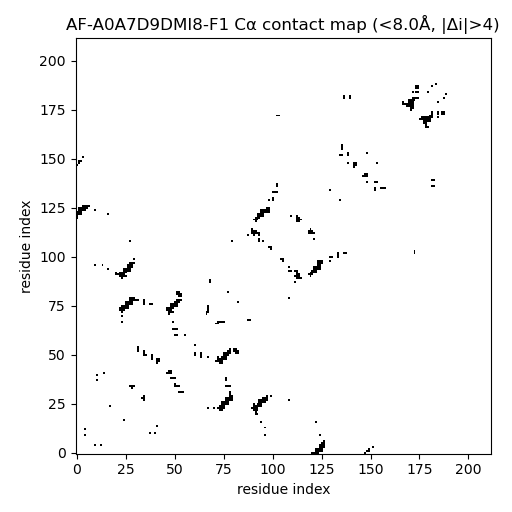
ATOM 638 C CA . ILE A 1 81 ? -3.995 11.291 -0.856 1.00 85.38 81 ILE A CA 1
ATOM 639 C C . ILE A 1 81 ? -4.833 11.284 0.419 1.00 85.38 81 ILE A C 1
ATOM 641 O O . ILE A 1 81 ? -4.623 12.112 1.301 1.00 85.38 81 ILE A O 1
ATOM 645 N N . ALA A 1 82 ? -5.748 10.325 0.546 1.00 83.06 82 ALA A N 1
ATOM 646 C CA . ALA A 1 82 ? -6.666 10.295 1.672 1.00 83.06 82 ALA A CA 1
ATOM 647 C C . ALA A 1 82 ? -5.999 9.824 2.979 1.00 83.06 82 ALA A C 1
ATOM 649 O O . ALA A 1 82 ? -6.467 10.177 4.069 1.00 83.06 82 ALA A O 1
ATOM 650 N N . SER A 1 83 ? -4.891 9.078 2.873 1.00 80.69 83 SER A N 1
ATOM 651 C CA . SER A 1 83 ? -4.092 8.610 4.012 1.00 80.69 83 SER A CA 1
ATOM 652 C C . SER A 1 83 ? -3.016 9.606 4.477 1.00 80.69 83 SER A C 1
ATOM 654 O O . SER A 1 83 ? -2.493 9.483 5.591 1.00 80.69 83 SER A O 1
ATOM 656 N N . LYS A 1 84 ? -2.666 10.609 3.656 1.00 85.88 84 LYS A N 1
ATOM 657 C CA . LYS A 1 84 ? -1.681 11.640 4.019 1.00 85.88 84 LYS A CA 1
ATOM 658 C C . LYS A 1 84 ? -2.118 12.390 5.282 1.00 85.88 84 LYS A C 1
ATOM 660 O O . LYS A 1 84 ? -3.288 12.694 5.490 1.00 85.88 84 LYS A O 1
ATOM 665 N N . GLY A 1 85 ? -1.150 12.656 6.159 1.00 80.94 85 GLY A N 1
ATOM 666 C CA . GLY A 1 85 ? -1.374 13.316 7.451 1.00 80.94 85 GLY A CA 1
ATOM 667 C C . GLY A 1 85 ? -2.065 12.456 8.514 1.00 80.94 85 GLY A C 1
ATOM 668 O O . GLY A 1 85 ? -2.149 12.878 9.664 1.00 80.94 85 GLY A O 1
ATOM 669 N N . LEU A 1 86 ? -2.516 11.242 8.182 1.00 84.25 86 LEU A N 1
ATOM 670 C CA . LEU A 1 86 ? -3.006 10.303 9.181 1.00 84.25 86 LEU A CA 1
ATOM 671 C C . LEU A 1 86 ? -1.832 9.553 9.802 1.00 84.25 86 LEU A C 1
ATOM 673 O O . LEU A 1 86 ? -0.995 8.971 9.105 1.00 84.25 86 LEU A O 1
ATOM 677 N N . ASP A 1 87 ? -1.778 9.574 11.129 1.00 81.69 87 ASP A N 1
ATOM 678 C CA . ASP A 1 87 ? -0.900 8.698 11.891 1.00 81.69 87 ASP A CA 1
ATOM 679 C C . ASP A 1 87 ? -1.658 7.431 12.292 1.00 81.69 87 ASP A C 1
ATOM 681 O O . ASP A 1 87 ? -2.740 7.504 12.886 1.00 81.69 87 ASP A O 1
ATOM 685 N N . PHE A 1 88 ? -1.105 6.280 11.921 1.00 82.56 88 PHE A N 1
ATOM 686 C CA . PHE A 1 88 ? -1.616 4.965 12.284 1.00 82.56 88 PHE A CA 1
ATOM 687 C C . PHE A 1 88 ? -0.512 4.248 13.061 1.00 82.56 88 PHE A C 1
ATOM 689 O O . PHE A 1 88 ? 0.487 3.834 12.463 1.00 82.56 88 PHE A O 1
ATOM 696 N N . PRO A 1 89 ? -0.627 4.148 14.393 1.00 73.50 89 PRO A N 1
ATOM 697 C CA . PRO A 1 89 ? 0.416 3.531 15.189 1.00 73.50 89 PRO A CA 1
ATOM 698 C C . PRO A 1 89 ? 0.446 2.018 14.941 1.00 73.50 89 PRO A C 1
ATOM 700 O O . PRO A 1 89 ? -0.590 1.364 14.914 1.00 73.50 89 PRO A O 1
ATOM 703 N N . ASN A 1 90 ? 1.652 1.454 14.841 1.00 84.00 90 ASN A N 1
ATOM 704 C CA . ASN A 1 90 ? 1.891 0.005 14.839 1.00 84.00 90 ASN A CA 1
ATOM 705 C C . ASN A 1 90 ? 1.257 -0.792 13.678 1.00 84.00 90 ASN A C 1
ATOM 707 O O . ASN A 1 90 ? 0.827 -1.922 13.902 1.00 84.00 90 ASN A O 1
ATOM 711 N N . ILE A 1 91 ? 1.241 -0.268 12.446 1.00 95.12 91 ILE A N 1
ATOM 712 C CA . ILE A 1 91 ? 0.915 -1.102 11.274 1.00 95.12 91 ILE A CA 1
ATOM 713 C C . ILE A 1 91 ? 1.883 -2.283 11.206 1.00 95.12 91 ILE A C 1
ATOM 715 O O . ILE A 1 91 ? 3.097 -2.078 11.128 1.00 95.12 91 ILE A O 1
ATOM 719 N N . VAL A 1 92 ? 1.357 -3.507 11.220 1.00 96.38 92 VAL A N 1
ATOM 720 C CA . VAL A 1 92 ? 2.159 -4.740 11.142 1.00 96.38 92 VAL A CA 1
ATOM 721 C C . VAL A 1 92 ? 2.520 -5.048 9.695 1.00 96.38 92 VAL A C 1
ATOM 723 O O . VAL A 1 92 ? 3.644 -5.470 9.412 1.00 96.38 92 VAL A O 1
ATOM 726 N N . HIS A 1 93 ? 1.585 -4.793 8.778 1.00 97.75 93 HIS A N 1
ATOM 727 C CA . HIS A 1 93 ? 1.750 -5.117 7.371 1.00 97.75 93 HIS A CA 1
ATOM 728 C C . HIS A 1 93 ? 1.201 -4.008 6.472 1.00 97.75 93 HIS A C 1
ATOM 730 O O . HIS A 1 93 ? 0.045 -3.606 6.586 1.00 97.75 93 HIS A O 1
ATOM 736 N N . VAL A 1 94 ? 2.040 -3.513 5.568 1.00 97.88 94 VAL A N 1
ATOM 737 C CA . VAL A 1 94 ? 1.628 -2.660 4.450 1.00 97.88 94 VAL A CA 1
ATOM 738 C C . VAL A 1 94 ? 1.506 -3.516 3.196 1.00 97.88 94 VAL A C 1
ATOM 740 O O . VAL A 1 94 ? 2.461 -4.191 2.822 1.00 97.88 94 VAL A O 1
ATOM 743 N N . ILE A 1 95 ? 0.367 -3.465 2.516 1.00 98.62 95 ILE A N 1
ATOM 744 C CA . ILE A 1 95 ? 0.169 -4.127 1.228 1.00 98.62 95 ILE A CA 1
ATOM 745 C C . ILE A 1 95 ? -0.060 -3.058 0.166 1.00 98.62 95 ILE A C 1
ATOM 747 O O . ILE A 1 95 ? -1.072 -2.369 0.173 1.00 98.62 95 ILE A O 1
ATOM 751 N N . ASN A 1 96 ? 0.866 -2.923 -0.773 1.00 98.56 96 ASN A N 1
ATOM 752 C CA . ASN A 1 96 ? 0.660 -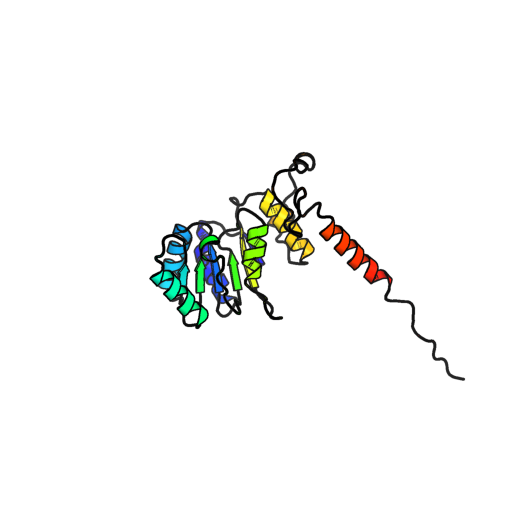2.119 -1.968 1.00 98.56 96 ASN A CA 1
ATOM 753 C C . ASN A 1 96 ? -0.058 -2.987 -3.002 1.00 98.56 96 ASN A C 1
ATOM 755 O O . ASN A 1 96 ? 0.582 -3.769 -3.711 1.00 98.56 96 ASN A O 1
ATOM 759 N N . TYR A 1 97 ? -1.386 -2.866 -3.055 1.00 98.56 97 TYR A N 1
ATOM 760 C CA . TYR A 1 97 ? -2.214 -3.538 -4.056 1.00 98.56 97 TYR A CA 1
ATOM 761 C C . TYR A 1 97 ? -1.851 -3.067 -5.467 1.00 98.56 97 TYR A C 1
ATOM 763 O O . TYR A 1 97 ? -1.788 -3.861 -6.407 1.00 98.56 97 TYR A O 1
ATOM 771 N N . ASP A 1 98 ? -1.526 -1.781 -5.591 1.00 97.81 98 ASP A N 1
ATOM 772 C CA . ASP A 1 98 ? -0.919 -1.190 -6.778 1.00 97.81 98 ASP A CA 1
ATOM 773 C C . ASP A 1 98 ? 0.459 -0.630 -6.445 1.00 97.81 98 ASP A C 1
ATOM 775 O O . ASP A 1 98 ? 0.627 0.058 -5.435 1.00 97.81 98 ASP A O 1
ATOM 779 N N . MET A 1 99 ? 1.440 -0.878 -7.313 1.00 97.06 99 MET A N 1
ATOM 780 C CA . MET A 1 99 ? 2.695 -0.129 -7.294 1.00 97.06 99 MET A CA 1
ATOM 781 C C . MET A 1 99 ? 2.389 1.359 -7.562 1.00 97.06 99 MET A C 1
ATOM 783 O O . MET A 1 99 ? 1.663 1.646 -8.517 1.00 97.06 99 MET A O 1
ATOM 787 N N . PRO A 1 100 ? 2.882 2.301 -6.735 1.00 95.38 100 PRO A N 1
ATOM 788 C CA . PRO A 1 100 ? 2.743 3.726 -7.023 1.00 95.38 100 PRO A CA 1
ATOM 789 C C . PRO A 1 100 ? 3.519 4.127 -8.284 1.00 95.38 100 PRO A C 1
ATOM 791 O O . PRO A 1 100 ? 4.434 3.426 -8.709 1.00 95.38 100 PRO A O 1
ATOM 794 N N . GLU A 1 101 ? 3.153 5.275 -8.855 1.00 91.81 101 GLU A N 1
ATOM 795 C CA . GLU A 1 101 ? 3.761 5.830 -10.078 1.00 91.81 101 GLU A CA 1
ATOM 796 C C . GLU A 1 101 ? 5.193 6.344 -9.873 1.00 91.81 101 GLU A C 1
ATOM 798 O O . GLU A 1 101 ? 5.905 6.601 -10.838 1.00 91.81 101 GLU A O 1
ATOM 803 N N . ASP A 1 102 ? 5.622 6.492 -8.622 1.00 92.12 102 ASP A N 1
ATOM 804 C CA . ASP A 1 102 ? 6.954 6.945 -8.252 1.00 92.12 102 ASP A CA 1
ATOM 805 C C . ASP A 1 102 ? 7.468 6.189 -7.022 1.00 92.12 102 ASP A C 1
ATOM 807 O O . ASP A 1 102 ? 6.713 5.683 -6.176 1.00 92.12 102 ASP A O 1
ATOM 811 N N . ILE A 1 103 ? 8.792 6.079 -6.944 1.00 93.50 103 ILE A N 1
ATOM 812 C CA . ILE A 1 103 ? 9.468 5.292 -5.917 1.00 93.50 103 ILE A CA 1
ATOM 813 C C . ILE A 1 103 ? 9.429 5.996 -4.549 1.00 93.50 103 ILE A C 1
ATOM 815 O O . ILE A 1 103 ? 9.432 5.334 -3.509 1.00 93.50 103 ILE A O 1
ATOM 819 N N . GLU A 1 104 ? 9.310 7.324 -4.516 1.00 90.12 104 GLU A N 1
ATOM 820 C CA . GLU A 1 104 ? 9.159 8.120 -3.299 1.00 90.12 104 GLU A CA 1
ATOM 821 C C . GLU A 1 104 ? 7.871 7.744 -2.563 1.00 90.12 104 GLU A C 1
ATOM 823 O O . GLU A 1 104 ? 7.879 7.479 -1.358 1.00 90.12 104 GLU A O 1
ATOM 828 N N . ASN A 1 105 ? 6.754 7.658 -3.284 1.00 93.31 105 ASN A N 1
ATOM 829 C CA . ASN A 1 105 ? 5.482 7.209 -2.740 1.00 93.31 105 ASN A CA 1
ATOM 830 C C . ASN A 1 105 ? 5.559 5.752 -2.282 1.00 93.31 105 ASN A C 1
ATOM 832 O O . ASN A 1 105 ? 5.030 5.437 -1.216 1.00 93.31 105 ASN A O 1
ATOM 836 N N . TYR A 1 106 ? 6.285 4.876 -2.986 1.00 96.12 106 TYR A N 1
ATOM 837 C CA . TYR A 1 106 ? 6.542 3.517 -2.492 1.00 96.12 106 TYR A CA 1
ATOM 838 C C . TYR A 1 106 ? 7.240 3.544 -1.124 1.00 96.12 106 TYR A C 1
ATOM 840 O O . TYR A 1 106 ? 6.763 2.899 -0.186 1.00 96.12 106 TYR A O 1
ATOM 848 N N . VAL A 1 107 ? 8.302 4.344 -0.970 1.00 94.69 107 VAL A N 1
ATOM 849 C CA . VAL A 1 107 ? 9.021 4.518 0.305 1.00 94.69 107 VAL A CA 1
ATOM 850 C C . VAL A 1 107 ? 8.096 5.063 1.395 1.00 94.69 107 VAL A C 1
ATOM 852 O O . VAL A 1 107 ? 8.066 4.532 2.509 1.00 94.69 107 VAL A O 1
ATOM 855 N N . HIS A 1 108 ? 7.286 6.078 1.086 1.00 92.00 108 HIS A N 1
ATOM 856 C CA . HIS A 1 108 ? 6.324 6.648 2.029 1.00 92.00 108 HIS A CA 1
ATOM 857 C C . HIS A 1 108 ? 5.260 5.644 2.481 1.00 92.00 108 HIS A C 1
ATOM 859 O O . HIS A 1 108 ? 4.878 5.647 3.658 1.00 92.00 108 HIS A O 1
ATOM 865 N N . ARG A 1 109 ? 4.779 4.790 1.569 1.00 95.06 109 ARG A N 1
ATOM 866 C CA . ARG A 1 109 ? 3.806 3.738 1.874 1.00 95.06 109 ARG A CA 1
ATOM 867 C C . ARG A 1 109 ? 4.421 2.683 2.787 1.00 95.06 109 ARG A C 1
ATOM 869 O O . ARG A 1 109 ? 3.881 2.434 3.864 1.00 95.06 109 ARG A O 1
ATOM 876 N N . ILE A 1 110 ? 5.573 2.107 2.429 1.00 95.12 110 ILE A N 1
ATOM 877 C CA . ILE A 1 110 ? 6.204 1.065 3.261 1.00 95.12 110 ILE A CA 1
ATOM 878 C C . ILE A 1 110 ? 6.698 1.613 4.610 1.00 95.12 110 ILE A C 1
ATOM 880 O O . ILE A 1 110 ? 6.671 0.898 5.608 1.00 95.12 110 ILE A O 1
ATOM 884 N N . GLY A 1 111 ? 7.028 2.908 4.692 1.00 92.56 111 GLY A N 1
ATOM 885 C CA . GLY A 1 111 ? 7.366 3.610 5.939 1.00 92.56 111 GLY A CA 1
ATOM 886 C C . GLY A 1 111 ? 6.207 3.759 6.942 1.00 92.56 111 GLY A C 1
ATOM 887 O O . GLY A 1 111 ? 6.365 4.375 8.007 1.00 92.56 111 GLY A O 1
ATOM 888 N N . ARG A 1 112 ? 5.018 3.226 6.622 1.00 93.44 112 ARG A N 1
ATOM 889 C CA . ARG A 1 112 ? 3.887 3.112 7.555 1.00 93.44 112 ARG A CA 1
ATOM 890 C C . ARG A 1 112 ? 4.036 1.950 8.531 1.00 93.44 112 ARG A C 1
ATOM 892 O O . ARG A 1 112 ? 3.444 2.017 9.604 1.00 93.44 112 ARG A O 1
ATOM 899 N N . THR A 1 113 ? 4.850 0.946 8.211 1.00 94.62 113 THR A N 1
ATOM 900 C CA . THR A 1 113 ? 5.198 -0.152 9.125 1.00 94.62 113 THR A CA 1
ATOM 901 C C . THR A 1 113 ? 6.623 -0.000 9.679 1.00 94.62 113 THR A C 1
ATOM 903 O O . THR A 1 113 ? 7.341 0.931 9.320 1.00 94.62 113 THR A O 1
ATOM 906 N N . GLY A 1 114 ? 7.029 -0.881 10.599 1.00 90.06 114 GLY A N 1
ATOM 907 C CA . GLY A 1 114 ? 8.406 -0.942 11.104 1.00 90.06 114 GLY A CA 1
ATOM 908 C C . GLY A 1 114 ? 8.833 0.243 11.985 1.00 90.06 114 GLY A C 1
ATOM 909 O O . GLY A 1 114 ? 10.004 0.618 12.009 1.00 90.06 114 GLY A O 1
ATOM 910 N N . ARG A 1 115 ? 7.883 0.883 12.681 1.00 86.81 115 ARG A N 1
ATOM 911 C CA . ARG A 1 115 ? 8.139 2.043 13.555 1.00 86.81 115 ARG A CA 1
ATOM 912 C C . ARG A 1 115 ? 8.503 1.626 14.984 1.00 86.81 115 ARG A C 1
ATOM 914 O O . ARG A 1 115 ? 8.178 0.529 15.434 1.00 86.81 115 ARG A O 1
ATOM 921 N N . SER A 1 116 ? 9.147 2.535 15.7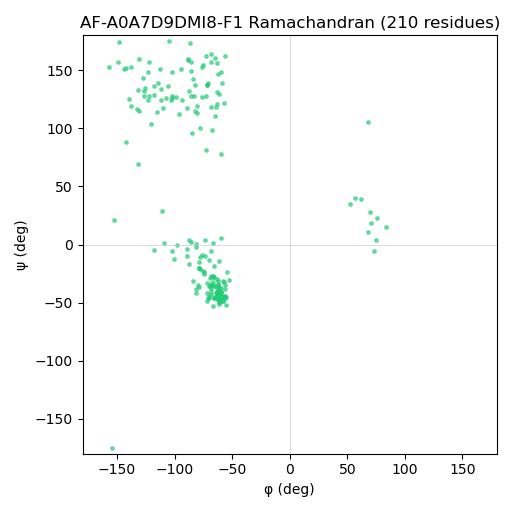20 1.00 82.62 116 SER A N 1
ATOM 922 C CA . SER A 1 116 ? 9.450 2.385 17.156 1.00 82.62 116 SER A CA 1
ATOM 923 C C . SER A 1 116 ? 10.259 1.127 17.506 1.00 82.62 116 SER A C 1
ATOM 925 O O . SER A 1 116 ? 9.989 0.463 18.503 1.00 82.62 116 SER A O 1
ATOM 927 N N . GLY A 1 117 ? 11.237 0.781 16.662 1.00 81.38 117 GLY A N 1
ATOM 928 C CA . GLY A 1 117 ? 12.122 -0.371 16.870 1.00 81.38 117 GLY A CA 1
ATOM 929 C C . GLY A 1 117 ? 11.481 -1.736 16.599 1.00 81.38 117 GLY A C 1
ATOM 930 O O . GLY A 1 117 ? 12.132 -2.756 16.808 1.00 81.38 117 GLY A O 1
ATOM 931 N N . LYS A 1 118 ? 10.227 -1.776 16.129 1.00 86.69 118 LYS A N 1
ATOM 932 C CA . LYS A 1 118 ? 9.567 -3.011 15.691 1.00 86.69 118 LYS A CA 1
ATOM 933 C C . LYS A 1 118 ? 9.907 -3.306 14.235 1.00 86.69 118 LYS A C 1
ATOM 935 O O . LYS A 1 118 ? 10.075 -2.389 13.436 1.00 86.69 118 LYS A O 1
ATOM 940 N N . THR A 1 119 ? 9.954 -4.585 13.882 1.00 89.75 119 THR A N 1
ATOM 941 C CA . THR A 1 119 ? 9.974 -5.008 12.481 1.00 89.75 119 THR A CA 1
ATOM 942 C C . THR A 1 119 ? 8.577 -4.888 11.876 1.00 89.75 119 THR A C 1
ATOM 944 O O . THR A 1 119 ? 7.567 -4.930 12.579 1.00 89.75 119 THR A O 1
ATOM 947 N N . GLY A 1 120 ? 8.531 -4.691 10.563 1.00 93.50 120 GLY A N 1
ATOM 948 C CA . GLY A 1 120 ? 7.307 -4.524 9.795 1.00 93.50 120 GLY A CA 1
ATOM 949 C C . GLY A 1 120 ? 7.379 -5.296 8.490 1.00 93.50 120 GLY A C 1
ATOM 950 O O . GLY A 1 120 ? 8.474 -5.510 7.967 1.00 93.50 120 GLY A O 1
ATOM 951 N N . THR A 1 121 ? 6.228 -5.707 7.965 1.00 96.19 121 THR A N 1
ATOM 952 C CA . THR A 1 121 ? 6.148 -6.392 6.668 1.00 96.19 121 THR A CA 1
ATOM 953 C C . THR A 1 121 ? 5.586 -5.443 5.621 1.00 96.19 121 THR A C 1
ATOM 955 O O . THR A 1 121 ? 4.615 -4.734 5.872 1.00 96.19 121 THR A O 1
ATOM 958 N N . ALA A 1 122 ? 6.175 -5.430 4.430 1.00 97.44 122 ALA A N 1
ATOM 959 C CA . ALA A 1 122 ? 5.610 -4.746 3.275 1.00 97.44 122 ALA A CA 1
ATOM 960 C C . ALA A 1 122 ? 5.517 -5.724 2.106 1.00 97.44 122 ALA A C 1
ATOM 962 O O . ALA A 1 122 ? 6.527 -6.343 1.772 1.00 97.44 122 ALA A O 1
ATOM 963 N N . THR A 1 123 ? 4.347 -5.856 1.487 1.00 98.38 123 THR A N 1
ATOM 964 C CA . THR A 1 123 ? 4.138 -6.658 0.275 1.00 98.38 123 THR A CA 1
ATOM 965 C C . THR A 1 123 ? 3.673 -5.752 -0.850 1.00 98.38 123 THR A C 1
ATOM 967 O O . THR A 1 123 ? 2.717 -5.006 -0.675 1.00 98.38 123 THR A O 1
ATOM 970 N N . THR A 1 124 ? 4.319 -5.818 -2.010 1.00 98.50 124 THR A N 1
ATOM 971 C CA . THR A 1 124 ? 3.928 -5.016 -3.175 1.00 98.50 124 THR A CA 1
ATOM 972 C C . THR A 1 124 ? 3.615 -5.896 -4.361 1.00 98.50 124 THR A C 1
ATOM 974 O O . THR A 1 124 ? 4.442 -6.720 -4.752 1.00 98.50 124 THR A O 1
ATOM 977 N N . PHE A 1 125 ? 2.436 -5.692 -4.943 1.00 98.31 125 PHE A N 1
ATOM 978 C CA . PHE A 1 125 ? 2.043 -6.341 -6.182 1.00 98.31 125 PHE A CA 1
ATOM 979 C C . PHE A 1 125 ? 2.550 -5.524 -7.360 1.00 98.31 125 PHE A C 1
ATOM 981 O O . PHE A 1 125 ? 2.269 -4.329 -7.473 1.00 98.31 125 PHE A O 1
ATOM 988 N N . ILE A 1 126 ? 3.257 -6.190 -8.262 1.00 96.62 126 ILE A N 1
ATOM 989 C CA . ILE A 1 126 ? 3.651 -5.619 -9.542 1.00 96.62 126 ILE A CA 1
ATOM 990 C C . ILE A 1 126 ? 3.120 -6.469 -10.688 1.00 96.62 126 ILE A C 1
ATOM 992 O O . ILE A 1 126 ? 2.844 -7.659 -10.532 1.00 96.62 126 ILE A O 1
ATOM 996 N N . ASN A 1 127 ? 2.988 -5.868 -11.862 1.00 94.25 127 ASN A N 1
ATOM 997 C CA . ASN A 1 127 ? 2.610 -6.569 -13.078 1.00 94.25 127 ASN A CA 1
ATOM 998 C C . ASN A 1 127 ? 3.143 -5.820 -14.307 1.00 94.25 127 ASN A C 1
ATOM 1000 O O . ASN A 1 127 ? 3.857 -4.829 -14.189 1.00 94.25 127 ASN A O 1
ATOM 1004 N N . LYS A 1 128 ? 2.778 -6.295 -15.500 1.00 91.12 128 LYS A N 1
ATOM 1005 C CA . LYS A 1 128 ? 3.182 -5.693 -16.779 1.00 91.12 128 LYS A CA 1
ATOM 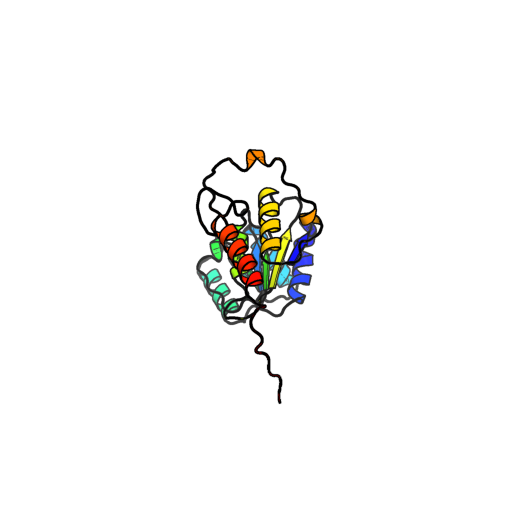1006 C C . LYS A 1 128 ? 2.704 -4.256 -17.007 1.00 91.12 128 LYS A C 1
ATOM 1008 O O . LYS A 1 128 ? 3.182 -3.645 -17.950 1.00 91.12 128 LYS A O 1
ATOM 1013 N N . SER A 1 129 ? 1.750 -3.738 -16.229 1.00 91.56 129 SER A N 1
ATOM 1014 C CA . SER A 1 129 ? 1.305 -2.347 -16.378 1.00 91.56 129 SER A CA 1
ATOM 1015 C C . SER A 1 129 ? 2.117 -1.364 -15.536 1.00 91.56 129 SER A C 1
ATOM 1017 O O . SER A 1 129 ? 1.849 -0.170 -15.604 1.00 91.56 129 SER A O 1
ATOM 1019 N N . CYS A 1 130 ? 3.059 -1.836 -14.714 1.00 93.56 130 CYS A N 1
ATOM 1020 C CA . CYS A 1 130 ? 3.973 -0.963 -13.985 1.00 93.56 130 CYS A CA 1
ATOM 1021 C C . CYS A 1 130 ? 4.996 -0.340 -14.944 1.00 93.56 130 CYS A C 1
ATOM 1023 O O . CYS A 1 130 ? 5.548 -1.042 -15.788 1.00 93.56 130 CYS A O 1
ATOM 1025 N N . ASP A 1 131 ? 5.261 0.956 -14.777 1.00 92.75 131 ASP A N 1
ATOM 1026 C CA . ASP A 1 131 ? 6.288 1.671 -15.536 1.00 92.75 131 ASP A CA 1
ATOM 1027 C C . ASP A 1 131 ? 7.678 1.091 -15.240 1.00 92.75 131 ASP A C 1
ATOM 1029 O O . ASP A 1 131 ? 8.053 0.892 -14.080 1.00 92.75 131 ASP A O 1
ATOM 1033 N N . GLU A 1 132 ? 8.442 0.812 -16.292 1.00 90.69 132 GLU A N 1
ATOM 1034 C CA . GLU A 1 132 ? 9.764 0.203 -16.188 1.00 90.69 132 GLU A CA 1
ATOM 1035 C C . GLU A 1 132 ? 10.752 1.065 -15.397 1.00 90.69 132 GLU A C 1
ATOM 1037 O O . GLU A 1 132 ? 11.521 0.528 -14.598 1.00 90.69 132 GLU A O 1
ATOM 1042 N N . SER A 1 133 ? 10.680 2.394 -15.525 1.00 90.44 133 SER A N 1
ATOM 1043 C CA . SER A 1 133 ? 11.544 3.311 -14.774 1.00 90.44 133 SER A CA 1
ATOM 1044 C C . SER A 1 133 ? 11.366 3.147 -13.262 1.00 90.44 133 SER A C 1
ATOM 1046 O O . SER A 1 133 ? 12.343 3.073 -12.516 1.00 90.44 133 SER A O 1
ATOM 1048 N N . VAL A 1 134 ? 10.123 2.972 -12.810 1.00 93.00 134 VAL A N 1
ATOM 1049 C CA . VAL A 1 134 ? 9.788 2.738 -11.401 1.00 93.00 134 VAL A CA 1
ATOM 1050 C C . VAL A 1 134 ? 10.248 1.353 -10.946 1.00 93.00 134 VAL A C 1
ATOM 1052 O O . VAL A 1 134 ? 10.682 1.186 -9.804 1.00 93.00 134 VAL A O 1
ATOM 1055 N N . LEU A 1 135 ? 10.179 0.342 -11.818 1.00 94.38 135 LEU A N 1
ATOM 1056 C CA . LEU A 1 135 ? 10.667 -1.004 -11.509 1.00 94.38 135 LEU A CA 1
ATOM 1057 C C . LEU A 1 135 ? 12.198 -1.059 -11.395 1.00 94.38 135 LEU A C 1
ATOM 1059 O O . LEU A 1 135 ? 12.710 -1.781 -10.536 1.00 94.38 135 LEU A O 1
ATOM 1063 N N . LEU A 1 136 ? 12.922 -0.287 -12.210 1.00 92.50 136 LEU A N 1
ATOM 1064 C CA . LEU A 1 136 ? 14.375 -0.122 -12.104 1.00 92.50 136 LEU A CA 1
ATOM 1065 C C . LEU A 1 136 ? 14.756 0.597 -10.802 1.00 92.50 136 LEU A C 1
ATOM 1067 O O . LEU A 1 136 ? 15.613 0.111 -10.061 1.00 92.50 136 LEU A O 1
ATOM 1071 N N . ASP A 1 137 ? 14.063 1.686 -10.462 1.00 93.12 137 ASP A N 1
ATOM 1072 C CA . ASP A 1 137 ? 14.256 2.383 -9.185 1.00 93.12 137 ASP A CA 1
ATOM 1073 C C . ASP A 1 137 ? 13.963 1.449 -7.989 1.00 93.12 137 ASP A C 1
ATOM 1075 O O . ASP A 1 137 ? 14.734 1.389 -7.025 1.00 93.12 137 ASP A O 1
ATOM 1079 N N . LEU A 1 138 ? 12.906 0.629 -8.074 1.00 95.44 138 LEU A N 1
ATOM 1080 C CA . LEU A 1 138 ? 12.580 -0.391 -7.073 1.00 95.44 138 LEU A CA 1
ATOM 1081 C C . LEU A 1 138 ? 13.665 -1.472 -6.966 1.00 95.44 138 LEU A C 1
ATOM 1083 O O . LEU A 1 138 ? 14.016 -1.874 -5.855 1.00 95.44 138 LEU A O 1
ATOM 1087 N N . LYS A 1 139 ? 14.216 -1.942 -8.092 1.00 93.81 139 LYS A N 1
ATOM 1088 C CA . LYS A 1 139 ? 15.321 -2.915 -8.125 1.00 93.81 139 LYS A CA 1
ATOM 1089 C C . LYS A 1 139 ? 16.535 -2.381 -7.364 1.00 93.81 139 LYS A C 1
ATOM 1091 O O . LYS A 1 139 ? 17.069 -3.092 -6.509 1.00 93.81 139 LYS A O 1
ATOM 1096 N N . HIS A 1 140 ? 16.939 -1.140 -7.632 1.00 91.06 140 HIS A N 1
ATOM 1097 C CA . HIS A 1 140 ? 18.059 -0.495 -6.941 1.00 91.06 140 HIS A CA 1
ATOM 1098 C C . HIS A 1 140 ? 17.791 -0.332 -5.445 1.00 91.06 140 HIS A C 1
ATOM 1100 O O . HIS A 1 140 ? 18.646 -0.670 -4.624 1.00 91.06 140 HIS A O 1
ATOM 1106 N N . LEU A 1 141 ? 16.579 0.089 -5.081 1.00 93.88 141 LEU A N 1
ATOM 1107 C CA . LEU A 1 141 ? 16.179 0.231 -3.686 1.00 93.88 141 LEU A CA 1
ATOM 1108 C C . LEU A 1 141 ? 16.224 -1.105 -2.930 1.00 93.88 141 LEU A C 1
ATOM 1110 O O . LEU A 1 141 ? 16.737 -1.167 -1.812 1.00 93.88 141 LEU A O 1
ATOM 1114 N N . LEU A 1 142 ? 15.723 -2.193 -3.528 1.00 94.44 142 LEU A N 1
ATOM 1115 C CA . LEU A 1 142 ? 15.777 -3.529 -2.922 1.00 94.44 142 LEU A CA 1
ATOM 1116 C C . LEU A 1 142 ? 17.220 -4.012 -2.732 1.00 94.44 142 LEU A C 1
ATOM 1118 O O . LEU A 1 142 ? 17.528 -4.590 -1.686 1.00 94.44 142 LEU A O 1
ATOM 1122 N N . ALA A 1 143 ? 18.095 -3.762 -3.712 1.00 91.81 143 ALA A N 1
ATOM 1123 C CA . ALA A 1 143 ? 19.512 -4.103 -3.630 1.00 91.81 143 ALA A CA 1
ATOM 1124 C C . ALA A 1 143 ? 20.204 -3.359 -2.478 1.00 91.81 143 ALA A C 1
ATOM 1126 O O . ALA A 1 143 ? 20.882 -3.985 -1.660 1.00 91.81 143 ALA A O 1
ATOM 1127 N N . GLU A 1 144 ? 19.979 -2.046 -2.358 1.00 89.56 144 GLU A N 1
ATOM 1128 C CA . GLU A 1 144 ? 20.537 -1.237 -1.269 1.00 89.56 144 GLU A CA 1
ATOM 1129 C C . GLU A 1 144 ? 20.022 -1.701 0.101 1.00 89.56 144 GLU A C 1
ATOM 1131 O O . GLU A 1 144 ? 20.790 -1.875 1.050 1.00 89.56 144 GLU A O 1
ATOM 1136 N N . ALA A 1 145 ? 18.719 -1.970 0.199 1.00 91.31 145 ALA A N 1
ATOM 1137 C CA . ALA A 1 145 ? 18.079 -2.441 1.421 1.00 91.31 145 ALA A CA 1
ATOM 1138 C C . ALA A 1 145 ? 18.397 -3.915 1.757 1.00 91.31 145 ALA A C 1
ATOM 1140 O O . ALA A 1 145 ? 17.841 -4.454 2.721 1.00 91.31 145 ALA A O 1
ATOM 1141 N N . LYS A 1 146 ? 19.270 -4.578 0.977 1.00 93.25 146 LYS A N 1
ATOM 1142 C CA . LYS A 1 146 ? 19.658 -5.995 1.116 1.00 93.25 146 LYS A CA 1
ATOM 1143 C C . LYS A 1 146 ? 18.447 -6.931 1.157 1.00 93.25 146 LYS A C 1
ATOM 1145 O O . LYS A 1 146 ? 18.436 -7.930 1.876 1.00 93.25 146 LYS A O 1
ATOM 1150 N N . GLN A 1 147 ? 17.405 -6.579 0.411 1.00 94.06 147 GLN A N 1
ATOM 1151 C CA . GLN A 1 147 ? 16.189 -7.369 0.290 1.00 94.06 147 GLN A CA 1
ATOM 1152 C C . GLN A 1 147 ? 16.321 -8.385 -0.844 1.00 94.06 147 GLN A C 1
ATOM 1154 O O . GLN A 1 147 ? 17.119 -8.230 -1.768 1.00 94.06 147 GLN A O 1
ATOM 1159 N N . LYS A 1 148 ? 15.503 -9.439 -0.791 1.00 92.88 148 LYS A N 1
ATOM 1160 C CA . LYS A 1 148 ? 15.411 -10.409 -1.883 1.00 92.88 148 LYS A CA 1
ATOM 1161 C C . LYS A 1 148 ? 14.887 -9.709 -3.139 1.00 92.88 148 LYS A C 1
ATOM 1163 O O . LYS A 1 148 ? 13.771 -9.195 -3.131 1.00 92.88 148 LYS A O 1
ATOM 1168 N N . ILE A 1 149 ? 15.670 -9.748 -4.214 1.00 94.38 149 ILE A N 1
ATOM 1169 C CA . ILE A 1 149 ? 15.270 -9.257 -5.536 1.00 94.38 149 ILE A CA 1
ATOM 1170 C C . ILE A 1 149 ? 14.603 -10.418 -6.288 1.00 94.38 149 ILE A C 1
ATOM 1172 O O . ILE A 1 149 ? 15.253 -11.443 -6.516 1.00 94.38 149 ILE A O 1
ATOM 1176 N N . PRO A 1 150 ? 13.316 -10.314 -6.655 1.00 94.06 150 PRO A N 1
ATOM 1177 C CA . PRO A 1 150 ? 12.660 -11.326 -7.472 1.00 94.06 150 PRO A CA 1
ATOM 1178 C C . PRO A 1 150 ? 13.320 -11.458 -8.848 1.00 94.06 150 PRO A C 1
ATOM 1180 O O . PRO A 1 150 ? 13.772 -10.470 -9.426 1.00 94.06 150 PRO A O 1
ATOM 1183 N N . SER A 1 151 ? 13.328 -12.670 -9.408 1.00 91.38 151 SER A N 1
ATOM 1184 C CA . SER A 1 151 ? 13.980 -12.961 -10.694 1.00 91.38 151 SER A CA 1
ATOM 1185 C C . SER A 1 151 ? 13.474 -12.084 -11.842 1.00 91.38 151 SER A C 1
ATOM 1187 O O . SER A 1 151 ? 14.262 -11.684 -12.692 1.00 91.38 151 SER A O 1
ATOM 1189 N N . PHE A 1 152 ? 12.186 -11.730 -11.838 1.00 89.50 152 PHE A N 1
ATOM 1190 C CA . PHE A 1 152 ? 11.604 -10.843 -12.845 1.00 89.50 152 PHE A CA 1
ATOM 1191 C C . PHE A 1 152 ? 12.145 -9.406 -12.778 1.00 89.50 152 PHE A C 1
ATOM 1193 O O . PHE A 1 152 ? 12.266 -8.786 -13.823 1.00 89.50 152 PHE A O 1
ATOM 1200 N N . LEU A 1 153 ? 12.507 -8.882 -11.596 1.00 90.69 153 LEU A N 1
ATOM 1201 C CA . LEU A 1 153 ? 13.181 -7.577 -11.486 1.00 90.69 153 LEU A CA 1
ATOM 1202 C C . LEU A 1 153 ? 14.670 -7.696 -11.799 1.00 90.69 153 LEU A C 1
ATOM 1204 O O . LEU A 1 153 ? 15.261 -6.780 -12.362 1.00 90.69 153 LEU A O 1
ATOM 1208 N N . ALA A 1 154 ? 15.291 -8.819 -11.432 1.00 88.88 154 ALA A N 1
ATOM 1209 C CA . ALA A 1 154 ? 16.699 -9.057 -11.727 1.00 88.88 154 ALA A CA 1
ATOM 1210 C C . ALA A 1 154 ? 16.975 -9.023 -13.240 1.00 88.88 154 ALA A C 1
ATOM 1212 O O . ALA A 1 154 ? 17.998 -8.475 -13.644 1.00 88.88 154 ALA A O 1
ATOM 1213 N N . ALA A 1 155 ? 16.035 -9.542 -14.037 1.00 87.94 155 ALA A N 1
ATOM 1214 C CA . ALA A 1 155 ? 16.094 -9.594 -15.495 1.00 87.94 155 ALA A CA 1
ATOM 1215 C C . ALA A 1 155 ? 15.813 -8.258 -16.209 1.00 87.94 155 ALA A C 1
ATOM 1217 O O . ALA A 1 155 ? 15.995 -8.199 -17.419 1.00 87.94 155 ALA A O 1
ATOM 1218 N N . LEU A 1 156 ? 15.362 -7.212 -15.504 1.00 84.75 156 LEU A N 1
ATOM 1219 C CA . LEU A 1 156 ? 15.198 -5.886 -16.109 1.00 84.75 156 LEU A CA 1
ATOM 1220 C C . LEU A 1 156 ? 16.568 -5.253 -16.349 1.00 84.75 156 LEU A C 1
ATOM 1222 O O . LEU A 1 156 ? 17.376 -5.157 -15.416 1.00 84.75 156 LEU A O 1
ATOM 1226 N N . GLU A 1 157 ? 16.802 -4.804 -17.575 1.00 77.75 157 GLU A N 1
ATOM 1227 C CA . GLU A 1 157 ? 17.986 -4.058 -17.994 1.00 77.75 157 GLU A CA 1
ATOM 1228 C C . GLU A 1 157 ? 17.545 -2.643 -18.386 1.00 77.75 157 GLU A C 1
ATOM 1230 O O . GLU A 1 157 ? 16.491 -2.497 -18.996 1.00 77.75 157 GLU A O 1
ATOM 1235 N N . PRO A 1 158 ? 18.295 -1.589 -18.029 1.00 69.50 158 PRO A N 1
ATOM 1236 C CA . PRO A 1 158 ? 17.942 -0.240 -18.447 1.00 69.50 158 PRO A CA 1
ATOM 1237 C C . PRO A 1 158 ? 18.031 -0.121 -19.975 1.00 69.50 158 PRO A C 1
ATOM 1239 O O . PRO A 1 158 ? 19.108 -0.279 -20.552 1.00 69.50 158 PRO A O 1
ATOM 1242 N N . GLU A 1 159 ? 16.916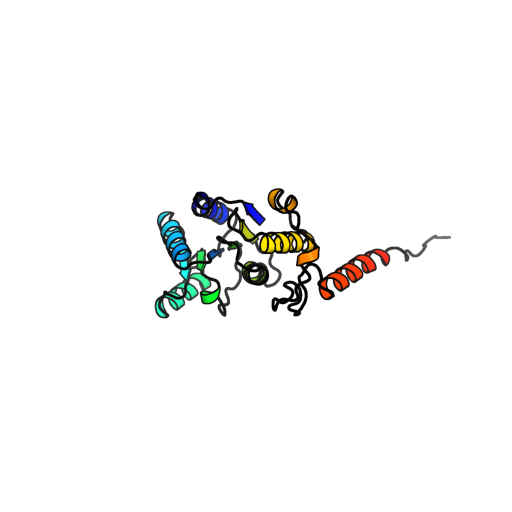 0.187 -20.640 1.00 58.53 159 GLU A N 1
ATOM 1243 C CA . GLU A 1 159 ? 16.928 0.572 -22.052 1.00 58.53 159 GLU A CA 1
ATOM 1244 C C . GLU A 1 159 ? 17.638 1.936 -22.193 1.00 58.53 159 GLU A C 1
ATOM 1246 O O . GLU A 1 159 ? 17.054 2.992 -21.966 1.00 58.53 159 GLU A O 1
ATOM 1251 N N . ASN A 1 160 ? 18.923 1.895 -22.566 1.00 52.75 160 ASN A N 1
ATOM 1252 C CA . ASN A 1 160 ? 19.835 3.021 -22.825 1.00 52.75 160 ASN A CA 1
ATOM 1253 C C . ASN A 1 160 ? 20.240 3.883 -21.606 1.00 52.75 160 ASN A C 1
ATOM 1255 O O . ASN A 1 160 ? 19.536 4.805 -21.195 1.00 52.75 160 ASN A O 1
ATOM 1259 N N . GLU A 1 161 ? 21.483 3.695 -21.142 1.00 52.22 161 GLU A N 1
ATOM 1260 C CA . GLU A 1 161 ? 22.173 4.554 -20.156 1.00 52.22 161 GLU A CA 1
ATOM 1261 C C . GLU A 1 161 ? 22.225 6.048 -20.551 1.00 52.22 161 GLU A C 1
ATOM 1263 O O . GLU A 1 161 ? 22.330 6.916 -19.687 1.00 52.22 161 GLU A O 1
ATOM 1268 N N . GLU A 1 162 ? 22.117 6.386 -21.842 1.00 47.78 162 GLU A N 1
ATOM 1269 C CA . GLU A 1 162 ? 22.314 7.759 -22.335 1.00 47.78 162 GLU A CA 1
ATOM 1270 C C . GLU A 1 162 ? 21.111 8.704 -22.118 1.00 47.78 162 GLU A C 1
ATOM 1272 O O . GLU A 1 162 ? 21.295 9.922 -22.083 1.00 47.78 162 GLU A O 1
ATOM 1277 N N . LEU A 1 163 ? 19.892 8.186 -21.912 1.00 48.72 163 LEU A N 1
ATOM 1278 C CA . LEU A 1 163 ? 18.676 9.002 -21.710 1.00 48.72 163 LEU A CA 1
ATOM 1279 C C . LEU A 1 163 ? 18.396 9.360 -20.239 1.00 48.72 163 LEU A C 1
ATOM 1281 O O . LEU A 1 163 ? 17.565 10.226 -19.966 1.00 48.72 163 LEU A O 1
ATOM 1285 N N . LEU A 1 164 ? 19.119 8.757 -19.291 1.00 49.53 164 LEU A N 1
ATOM 1286 C CA . LEU A 1 164 ? 18.978 9.019 -17.851 1.00 49.53 164 LEU A CA 1
ATOM 1287 C C . LEU A 1 164 ? 19.560 10.382 -17.418 1.00 49.53 164 LEU A C 1
ATOM 1289 O O . LEU A 1 164 ? 19.304 10.833 -16.305 1.00 49.53 164 LEU A O 1
ATOM 1293 N N . ASN A 1 165 ? 20.285 11.066 -18.313 1.00 47.62 165 ASN A N 1
ATOM 1294 C CA . ASN A 1 165 ? 20.916 12.370 -18.071 1.00 47.62 165 ASN A CA 1
ATOM 1295 C C . ASN A 1 165 ? 20.005 13.584 -18.320 1.00 47.62 165 ASN A C 1
ATOM 1297 O O . ASN A 1 165 ? 20.458 14.727 -18.204 1.00 47.62 165 ASN A O 1
ATOM 1301 N N . VAL A 1 166 ? 18.732 13.388 -18.676 1.00 50.41 166 VAL A N 1
ATOM 1302 C CA . VAL A 1 166 ? 17.810 14.521 -18.809 1.00 50.41 166 VAL A CA 1
ATOM 1303 C C . VAL A 1 166 ? 17.372 14.942 -17.409 1.00 50.41 166 VAL A C 1
ATOM 1305 O O . VAL A 1 166 ? 16.527 14.301 -16.788 1.00 50.41 166 VAL A O 1
ATOM 1308 N N . GLY A 1 167 ? 18.009 16.008 -16.915 1.00 56.06 167 GLY A N 1
ATOM 1309 C CA . GLY A 1 167 ? 17.739 16.682 -15.646 1.00 56.06 167 GLY A CA 1
ATOM 1310 C C . GLY A 1 167 ? 16.313 17.215 -15.554 1.00 56.06 167 GLY A C 1
ATOM 1311 O O . GLY A 1 167 ? 16.069 18.406 -15.724 1.00 56.06 167 GLY A O 1
ATOM 1312 N N . ASP A 1 168 ? 15.384 16.308 -15.292 1.00 49.53 168 ASP A N 1
ATOM 1313 C CA . ASP A 1 168 ? 13.972 16.584 -15.104 1.00 49.53 168 ASP A CA 1
ATOM 1314 C C . ASP A 1 168 ? 13.678 16.760 -13.609 1.00 49.53 168 ASP A C 1
ATOM 1316 O O . ASP A 1 168 ? 14.357 16.193 -12.755 1.00 49.53 168 ASP A O 1
ATOM 1320 N N . GLU A 1 169 ? 12.666 17.556 -13.290 1.00 55.91 169 GLU A N 1
ATOM 1321 C CA . GLU A 1 169 ? 12.336 18.159 -11.985 1.00 55.91 169 GLU A CA 1
ATOM 1322 C C . GLU A 1 169 ? 12.072 17.165 -10.825 1.00 55.91 169 GLU A C 1
ATOM 1324 O O . GLU A 1 169 ? 11.703 17.557 -9.714 1.00 55.91 169 GLU A O 1
ATOM 1329 N N . ARG A 1 170 ? 12.278 15.866 -11.059 1.00 56.69 170 ARG A N 1
ATOM 1330 C CA . ARG A 1 170 ? 12.155 14.776 -10.094 1.00 56.69 170 ARG A CA 1
ATOM 1331 C C . ARG A 1 170 ? 13.411 14.683 -9.225 1.00 56.69 170 ARG A C 1
ATOM 1333 O O . ARG A 1 170 ? 14.527 14.493 -9.704 1.00 56.69 170 ARG A O 1
ATOM 1340 N N . GLY A 1 171 ? 13.220 14.859 -7.920 1.00 64.31 171 GLY A N 1
ATOM 1341 C CA . GLY A 1 171 ? 14.277 14.690 -6.929 1.00 64.31 171 GLY A CA 1
ATOM 1342 C C . GLY A 1 171 ? 14.658 13.228 -6.707 1.00 64.31 171 GLY A C 1
ATOM 1343 O O . GLY A 1 171 ? 13.924 12.311 -7.040 1.00 64.31 171 GLY A O 1
ATOM 1344 N N . CYS A 1 172 ? 15.824 13.021 -6.113 1.00 73.38 172 CYS A N 1
ATOM 1345 C CA . CYS A 1 172 ? 16.370 11.737 -5.731 1.00 73.38 172 CYS A CA 1
ATOM 1346 C C . CYS A 1 172 ? 15.573 11.097 -4.594 1.00 73.38 172 CYS A C 1
ATOM 1348 O O . CYS A 1 172 ? 15.602 11.587 -3.460 1.00 73.38 172 CYS A O 1
ATOM 1350 N N . ALA A 1 173 ? 14.987 9.934 -4.867 1.00 64.81 173 ALA A N 1
ATOM 1351 C CA . ALA A 1 173 ? 14.218 9.123 -3.926 1.00 64.81 173 ALA A CA 1
ATOM 1352 C C . ALA A 1 173 ? 14.915 8.792 -2.600 1.00 64.81 173 ALA A C 1
ATOM 1354 O O . ALA A 1 173 ? 14.266 8.611 -1.572 1.00 64.81 173 ALA A O 1
ATOM 1355 N N . TYR A 1 174 ? 16.244 8.691 -2.614 1.00 71.50 174 TYR A N 1
ATOM 1356 C CA . TYR A 1 174 ? 17.023 8.334 -1.433 1.00 71.50 174 TYR A CA 1
ATOM 1357 C C . TYR A 1 174 ? 17.269 9.527 -0.508 1.00 71.50 174 TYR A C 1
ATOM 1359 O O . TYR A 1 174 ? 17.202 9.403 0.715 1.00 71.50 174 TYR A O 1
ATOM 1367 N N . CYS A 1 175 ? 17.580 10.697 -1.074 1.00 76.06 175 CYS A N 1
ATOM 1368 C CA . CYS A 1 175 ? 18.009 11.844 -0.277 1.00 76.06 175 CYS A CA 1
ATOM 1369 C C . CYS A 1 175 ? 17.117 13.084 -0.346 1.00 76.06 175 CYS A C 1
ATOM 1371 O O . CYS A 1 175 ? 17.400 14.054 0.364 1.00 76.06 175 CYS A O 1
ATOM 1373 N N . GLY A 1 176 ? 16.083 13.061 -1.186 1.00 68.38 176 GLY A N 1
ATOM 1374 C CA . GLY A 1 176 ? 15.204 14.192 -1.475 1.00 68.38 176 GLY A CA 1
ATOM 1375 C C . GLY A 1 176 ? 15.880 15.332 -2.246 1.00 68.38 176 GLY A C 1
ATOM 1376 O O . GLY A 1 176 ? 15.326 16.424 -2.313 1.00 68.38 176 GLY A O 1
ATOM 1377 N N . GLY A 1 177 ? 17.095 15.129 -2.770 1.00 73.38 177 GLY A N 1
ATOM 1378 C CA . GLY A 1 177 ? 17.854 16.158 -3.486 1.00 73.38 177 GLY A CA 1
ATOM 1379 C C . GLY A 1 177 ? 17.424 16.279 -4.945 1.00 73.38 177 GLY A C 1
ATOM 1380 O O . GLY A 1 177 ? 17.244 15.271 -5.605 1.00 73.38 177 GLY A O 1
ATOM 1381 N N . LEU A 1 178 ? 17.275 17.492 -5.468 1.00 71.50 178 LEU A N 1
ATOM 1382 C CA . LEU A 1 178 ? 16.887 17.717 -6.866 1.00 71.50 178 LEU A CA 1
ATOM 1383 C C . LEU A 1 178 ? 18.054 17.444 -7.840 1.00 71.50 178 LEU A C 1
ATOM 1385 O O . LEU A 1 178 ? 19.221 17.562 -7.459 1.00 71.50 178 LEU A O 1
ATOM 1389 N N . GLY A 1 179 ? 17.737 17.107 -9.095 1.00 69.50 179 GLY A N 1
ATOM 1390 C CA . GLY A 1 179 ? 18.704 17.060 -10.203 1.00 69.50 179 GLY A CA 1
ATOM 1391 C C . GLY A 1 179 ? 19.529 15.776 -10.344 1.00 69.50 179 GLY A C 1
ATOM 1392 O O . GLY A 1 179 ? 20.538 15.796 -11.039 1.00 69.50 179 GLY A O 1
ATOM 1393 N N . HIS A 1 180 ? 19.143 14.685 -9.680 1.00 71.38 180 HIS A N 1
ATOM 1394 C CA . HIS A 1 180 ? 19.750 13.360 -9.852 1.00 71.38 180 HIS A CA 1
ATOM 1395 C C . HIS A 1 180 ? 18.768 12.263 -9.417 1.00 71.38 180 HIS A C 1
ATOM 1397 O O . HIS A 1 180 ? 17.922 12.499 -8.552 1.00 71.38 180 HIS A O 1
ATOM 1403 N N . ARG A 1 181 ? 18.884 11.057 -9.983 1.00 74.00 181 ARG A N 1
ATOM 1404 C CA . ARG A 1 181 ? 18.116 9.882 -9.537 1.00 74.00 181 ARG A CA 1
ATOM 1405 C C . ARG A 1 181 ? 18.824 9.156 -8.396 1.00 74.00 181 ARG A C 1
ATOM 1407 O O . ARG A 1 181 ? 19.944 9.495 -8.022 1.00 74.00 181 ARG A O 1
ATOM 1414 N N . ILE A 1 182 ? 18.165 8.152 -7.814 1.00 75.62 182 ILE A N 1
ATOM 1415 C CA . ILE A 1 182 ? 18.777 7.305 -6.778 1.00 75.62 182 ILE A CA 1
ATOM 1416 C C . ILE A 1 182 ? 20.065 6.625 -7.272 1.00 75.62 182 ILE A C 1
ATOM 1418 O O . ILE A 1 182 ? 20.998 6.476 -6.486 1.00 75.62 182 ILE A O 1
ATOM 1422 N N . THR A 1 183 ? 20.136 6.297 -8.568 1.00 71.75 183 THR A N 1
ATOM 1423 C CA . THR A 1 183 ? 21.321 5.752 -9.253 1.00 71.75 183 THR A CA 1
ATOM 1424 C C . THR A 1 183 ? 22.550 6.640 -9.109 1.00 71.75 183 THR A C 1
ATOM 1426 O O . THR A 1 183 ? 23.639 6.134 -8.870 1.00 71.75 183 THR A O 1
ATOM 1429 N N . ASP A 1 184 ? 22.355 7.957 -9.160 1.00 74.00 184 ASP A N 1
ATOM 1430 C CA . ASP A 1 184 ? 23.419 8.963 -9.183 1.00 74.00 184 ASP A CA 1
ATOM 1431 C C . ASP A 1 184 ? 23.455 9.765 -7.878 1.00 74.00 184 ASP A C 1
ATOM 1433 O O . ASP A 1 184 ? 23.795 10.948 -7.853 1.00 74.00 184 ASP A O 1
ATOM 1437 N N . CYS A 1 185 ? 23.025 9.155 -6.767 1.00 81.06 185 CYS A N 1
ATOM 1438 C CA . CYS A 1 185 ? 22.895 9.877 -5.514 1.00 81.06 185 CYS A CA 1
ATOM 1439 C C . CYS A 1 185 ? 24.232 10.035 -4.773 1.00 81.06 185 CYS A C 1
ATOM 1441 O O . CYS A 1 185 ? 24.710 9.073 -4.167 1.00 81.06 185 CYS A O 1
ATOM 1443 N N . PRO A 1 186 ? 24.777 11.264 -4.638 1.00 80.25 186 PRO A N 1
ATOM 1444 C CA . PRO A 1 186 ? 26.048 11.484 -3.945 1.00 80.25 186 PRO A CA 1
ATOM 1445 C C . PRO A 1 186 ? 25.958 11.153 -2.448 1.00 80.25 186 PRO A C 1
ATOM 1447 O O . PRO A 1 186 ? 26.934 10.759 -1.812 1.00 80.25 186 PRO A O 1
ATOM 1450 N N . LYS A 1 187 ? 24.764 11.280 -1.852 1.00 79.00 187 LYS A N 1
ATOM 1451 C CA . LYS A 1 187 ? 24.511 10.875 -0.460 1.00 79.00 187 LYS A CA 1
ATOM 1452 C C . LYS A 1 187 ? 24.500 9.353 -0.297 1.00 79.00 187 LYS A C 1
ATOM 1454 O O . LYS A 1 187 ? 24.880 8.868 0.770 1.00 79.00 187 LYS A O 1
ATOM 1459 N N . LEU A 1 188 ? 24.043 8.624 -1.315 1.00 76.56 188 LEU A N 1
ATOM 1460 C CA . LEU A 1 188 ? 24.069 7.165 -1.336 1.00 76.56 188 LEU A CA 1
ATOM 1461 C C . LEU A 1 188 ? 25.506 6.669 -1.509 1.00 76.56 188 LEU A C 1
ATOM 1463 O O . LEU A 1 188 ? 25.987 5.876 -0.702 1.00 76.56 188 LEU A O 1
ATOM 1467 N N . GLU A 1 189 ? 26.224 7.229 -2.477 1.00 79.81 189 GLU A N 1
ATOM 1468 C CA . GLU A 1 189 ? 27.634 6.942 -2.744 1.00 79.81 189 GLU A CA 1
ATOM 1469 C C . GLU A 1 189 ? 28.514 7.193 -1.503 1.00 79.81 189 GLU A C 1
ATOM 1471 O O . GLU A 1 189 ? 29.278 6.330 -1.067 1.00 79.81 189 GLU A O 1
ATOM 1476 N N . ALA A 1 190 ? 28.324 8.326 -0.816 1.00 78.94 190 ALA A N 1
ATOM 1477 C CA . ALA A 1 190 ? 29.049 8.634 0.418 1.00 78.94 190 ALA A CA 1
ATOM 1478 C C . ALA A 1 190 ? 28.778 7.637 1.564 1.00 78.94 190 ALA A C 1
ATOM 1480 O O . ALA A 1 190 ? 29.655 7.404 2.405 1.00 78.94 190 ALA A O 1
ATOM 1481 N N . LYS A 1 191 ? 27.576 7.045 1.635 1.00 77.62 191 LYS A N 1
ATOM 1482 C CA . LYS A 1 191 ? 27.252 5.994 2.614 1.00 77.62 191 LYS A CA 1
ATOM 1483 C C . LYS A 1 191 ? 27.952 4.683 2.257 1.00 77.62 191 LYS A C 1
ATOM 1485 O O . LYS A 1 191 ? 28.542 4.074 3.147 1.00 77.62 191 LYS A O 1
ATOM 1490 N N . GLN A 1 192 ? 27.978 4.307 0.978 1.00 74.69 192 GLN A N 1
ATOM 1491 C CA . GLN A 1 192 ? 28.710 3.129 0.497 1.00 74.69 192 GLN A CA 1
ATOM 1492 C C . GLN A 1 192 ? 30.211 3.227 0.820 1.00 74.69 192 GLN A C 1
ATOM 1494 O O . GLN A 1 192 ? 30.794 2.279 1.351 1.00 74.69 192 GLN A O 1
ATOM 1499 N N . ILE A 1 193 ? 30.828 4.395 0.599 1.00 76.06 193 ILE A N 1
ATOM 1500 C CA . ILE A 1 193 ? 32.244 4.649 0.930 1.00 76.06 193 ILE A CA 1
ATOM 1501 C C . ILE A 1 193 ? 32.498 4.537 2.443 1.00 76.06 193 ILE A C 1
ATOM 1503 O O . ILE A 1 193 ? 33.503 3.974 2.876 1.00 76.06 193 ILE A O 1
ATOM 1507 N N . LYS A 1 194 ? 31.588 5.042 3.284 1.00 72.62 194 LYS A N 1
ATOM 1508 C CA . LYS A 1 194 ? 31.722 4.924 4.747 1.00 72.62 194 LYS A CA 1
ATOM 1509 C C . LYS A 1 194 ? 31.565 3.487 5.245 1.00 72.62 194 LYS A C 1
ATOM 1511 O O . LYS A 1 194 ? 32.295 3.086 6.149 1.00 72.62 194 LYS A O 1
ATOM 1516 N N . GLU A 1 195 ? 30.635 2.720 4.683 1.00 61.66 195 GLU A N 1
ATOM 1517 C CA . GLU A 1 195 ? 30.415 1.318 5.061 1.00 61.66 195 GLU A CA 1
ATOM 1518 C C . GLU A 1 195 ? 31.589 0.425 4.637 1.00 61.66 195 GLU A C 1
ATOM 1520 O O . GLU A 1 195 ? 32.072 -0.378 5.436 1.00 61.66 195 GLU A O 1
ATOM 1525 N N . THR A 1 196 ? 32.118 0.627 3.429 1.00 60.12 196 THR A N 1
ATOM 1526 C CA . THR A 1 196 ? 33.322 -0.068 2.939 1.00 60.12 196 THR A CA 1
ATOM 1527 C C . THR A 1 196 ? 34.589 0.354 3.690 1.00 60.12 196 THR A C 1
ATOM 1529 O O . THR A 1 196 ? 35.411 -0.494 4.035 1.00 60.12 196 THR A O 1
ATOM 1532 N N . GLY A 1 197 ? 34.721 1.633 4.056 1.00 57.31 197 GLY A N 1
ATOM 1533 C CA . GLY A 1 197 ? 35.840 2.141 4.858 1.00 57.31 197 GLY A CA 1
ATOM 1534 C C . GLY A 1 197 ? 35.865 1.640 6.310 1.00 57.31 197 GLY A C 1
ATOM 1535 O O . GLY A 1 197 ? 36.938 1.531 6.905 1.00 57.31 197 GLY A O 1
ATOM 1536 N N . ASN A 1 198 ? 34.713 1.287 6.889 1.00 53.06 198 ASN A N 1
ATOM 1537 C CA . ASN A 1 198 ? 34.632 0.738 8.249 1.00 53.06 198 ASN A CA 1
ATOM 1538 C C . ASN A 1 198 ? 34.999 -0.752 8.334 1.00 53.06 198 ASN A C 1
ATOM 1540 O O . ASN A 1 198 ? 35.371 -1.222 9.410 1.00 53.06 198 ASN A O 1
ATOM 1544 N N . ILE A 1 199 ? 34.944 -1.487 7.219 1.00 54.62 199 ILE A N 1
ATOM 1545 C CA . ILE A 1 199 ? 35.404 -2.884 7.148 1.00 54.62 199 ILE A CA 1
ATOM 1546 C C . ILE A 1 199 ? 36.937 -2.960 7.282 1.00 54.62 199 ILE A C 1
ATOM 1548 O O . ILE A 1 199 ? 37.455 -3.913 7.853 1.00 54.62 199 ILE A O 1
ATOM 1552 N N . GLY A 1 200 ? 37.670 -1.922 6.862 1.00 47.25 200 GLY A N 1
ATOM 1553 C CA . GLY A 1 200 ? 39.138 -1.885 6.905 1.00 47.25 200 GLY A CA 1
ATOM 1554 C C . GLY A 1 200 ? 39.775 -1.512 8.251 1.00 47.25 200 GLY A C 1
ATOM 1555 O O . GLY A 1 200 ? 40.998 -1.432 8.329 1.00 47.25 200 GLY A O 1
ATOM 1556 N N . ARG A 1 201 ? 38.997 -1.243 9.312 1.00 49.22 201 ARG A N 1
ATOM 1557 C CA . ARG A 1 201 ? 39.532 -0.745 10.600 1.00 49.22 201 ARG A CA 1
ATOM 1558 C C . ARG A 1 201 ? 39.488 -1.736 11.766 1.00 49.22 201 ARG A C 1
ATOM 1560 O O . ARG A 1 201 ? 39.891 -1.350 12.862 1.00 49.22 201 ARG A O 1
ATOM 1567 N N . LYS A 1 202 ? 39.008 -2.973 11.577 1.00 47.78 202 LYS A N 1
ATOM 1568 C CA . LYS A 1 202 ? 38.700 -3.866 12.710 1.00 47.78 202 LYS A CA 1
ATOM 1569 C C . LYS A 1 202 ? 39.750 -4.917 13.094 1.00 47.78 202 LYS A C 1
ATOM 1571 O O . LYS A 1 202 ? 39.546 -5.552 14.119 1.00 47.78 202 LYS A O 1
ATOM 1576 N N . ASP A 1 203 ? 40.896 -5.018 12.419 1.00 48.91 203 ASP A N 1
ATOM 1577 C CA . ASP A 1 203 ? 41.874 -6.081 12.718 1.00 48.91 203 ASP A CA 1
ATOM 1578 C C . ASP A 1 203 ? 43.315 -5.565 12.870 1.00 48.91 203 ASP A C 1
ATOM 1580 O O . ASP A 1 203 ? 44.138 -5.858 12.020 1.00 48.91 203 ASP A O 1
ATOM 1584 N N . TYR A 1 204 ? 43.665 -4.807 13.924 1.00 50.19 204 TYR A N 1
ATOM 1585 C CA . TYR A 1 204 ? 45.094 -4.545 14.232 1.00 50.19 204 TYR A CA 1
ATOM 1586 C C . TYR A 1 204 ? 45.452 -4.274 15.704 1.00 50.19 204 TYR A C 1
ATOM 1588 O O . TYR A 1 204 ? 46.509 -3.711 15.965 1.00 50.19 204 TYR A O 1
ATOM 1596 N N . LEU A 1 205 ? 44.648 -4.680 16.694 1.00 48.03 205 LEU A N 1
ATOM 1597 C CA . LEU A 1 205 ? 45.078 -4.604 18.101 1.00 48.03 205 LEU A CA 1
ATOM 1598 C C . LEU A 1 205 ? 44.580 -5.810 18.909 1.00 48.03 205 LEU A C 1
ATOM 1600 O O . LEU A 1 205 ? 43.529 -5.759 19.540 1.00 48.03 205 LEU A O 1
ATOM 1604 N N . ALA A 1 206 ? 45.373 -6.882 18.915 1.00 44.81 206 ALA A N 1
ATOM 1605 C CA . ALA A 1 206 ? 45.371 -7.870 19.991 1.00 44.81 206 ALA A CA 1
ATOM 1606 C C . ALA A 1 206 ? 46.671 -7.687 20.802 1.00 44.81 206 ALA A C 1
ATOM 1608 O O . ALA A 1 206 ? 47.748 -7.678 20.200 1.00 44.81 206 ALA A O 1
ATOM 1609 N N . PRO A 1 207 ? 46.613 -7.498 22.133 1.00 45.84 207 PRO A N 1
ATOM 1610 C CA . PRO A 1 207 ? 47.805 -7.386 22.959 1.00 45.84 207 PRO A CA 1
ATOM 1611 C C . PRO A 1 207 ? 48.408 -8.779 23.168 1.00 45.84 207 PRO A C 1
ATOM 1613 O O . PRO A 1 207 ? 47.723 -9.707 23.595 1.00 45.84 207 PRO A O 1
ATOM 1616 N N . GLY A 1 208 ? 49.697 -8.920 22.860 1.00 40.12 208 GLY A N 1
ATOM 1617 C CA . GLY A 1 208 ? 50.464 -10.111 23.198 1.00 40.12 208 GLY A CA 1
ATOM 1618 C C . GLY A 1 208 ? 50.578 -10.252 24.714 1.00 40.12 208 GLY A C 1
ATOM 1619 O O . GLY A 1 208 ? 51.272 -9.469 25.357 1.00 40.12 208 GLY A O 1
ATOM 1620 N N . ALA A 1 209 ? 49.900 -11.255 25.263 1.00 43.94 209 ALA A N 1
ATOM 1621 C CA . ALA A 1 209 ? 50.236 -11.854 26.542 1.00 43.94 209 ALA A CA 1
ATOM 1622 C C . ALA A 1 209 ? 51.094 -13.092 26.249 1.00 43.94 209 ALA A C 1
ATOM 1624 O O . ALA A 1 209 ? 50.612 -14.060 25.663 1.00 43.94 209 ALA A O 1
ATOM 1625 N N . ALA A 1 210 ? 52.369 -13.034 26.621 1.00 46.03 210 ALA A N 1
ATOM 1626 C CA . ALA A 1 210 ? 53.206 -14.208 26.799 1.00 46.03 210 ALA A CA 1
ATOM 1627 C C . ALA A 1 210 ? 53.889 -14.054 28.157 1.00 46.03 210 ALA A C 1
ATOM 1629 O O . ALA A 1 210 ? 54.626 -13.096 28.388 1.00 46.03 210 ALA A O 1
ATOM 1630 N N . ASP A 1 211 ? 53.530 -14.968 29.049 1.00 47.12 211 ASP A N 1
ATOM 1631 C CA . ASP A 1 211 ? 54.132 -15.186 30.354 1.00 47.12 211 ASP A CA 1
ATOM 1632 C C . ASP A 1 211 ? 55.612 -15.610 30.235 1.00 47.12 211 ASP A C 1
ATOM 1634 O O . ASP A 1 211 ? 55.988 -16.252 29.248 1.00 47.12 211 ASP A O 1
ATOM 1638 N N . TRP A 1 212 ? 56.353 -15.349 31.325 1.00 44.50 212 TRP A N 1
ATOM 1639 C CA . TRP A 1 212 ? 57.727 -15.758 31.698 1.00 44.50 212 TRP A CA 1
ATOM 1640 C C . TRP A 1 212 ? 58.890 -14.850 31.280 1.00 44.50 212 TRP A C 1
ATOM 1642 O O . TRP A 1 212 ? 59.303 -14.856 30.101 1.00 44.50 212 TRP A O 1
#

Secondary structure (DSSP, 8-state):
-EEE--GGGHHHHHHHHHTTSPSPEEEE-SSHHHHHHHHHHHHHTT--EEEE-TTS-HHHHHHHHHHHHTTS-SEEEE-HHHHTT---TTB-EEEESS--SSHHHHHHHHTTBS-TT---EEEEEE-TTS-HHHHHHHHHHHHHTTPPPPHHHHT---S-GGGGG---SPPPTTT--TT--GGG-HHHHHHHHHHHHHHTTSSS--------

InterPro domains:
  IPR001650 Helicase, C-terminal domain-like [PF00271] (10-117)
  IPR001650 Helicase, C-terminal domain-like [PS51194] (10-157)
  IPR001650 Helicase, C-terminal domain-like [SM00490] (36-117)
  IPR001878 Zinc finger, CCHC-type [PF00098] (170-187)
  IPR001878 Zinc finger, CCHC-type [PS50158] (172-187)
  IPR027417 P-loop containing nucleoside triphosphate hydrolase [G3DSA:3.40.50.300] (1-158)
  IPR027417 P-loop containing nucleoside triphosphate hydrolase [SSF52540] (4-182)

Organism: Paramuricea clavata (NCBI:txid317549)